Protein AF-A0AAN7S4P3-F1 (afdb_monomer)

Organism: Mycteria americana (NCBI:txid33587)

Secondary structure (DSSP, 8-state):
-------------PPPPPPPPPPPPPPP---------HHHHHHHHHHHHHTTGGGGGGGSPP--GGG-TTT-HHHHHTS----PPP-----------------PPPEEEEETTEEEEES-BS---EEE-S--TT-EEEEES-BS-EEEEEEEESEEEEES-EEEEEEEEEESS-EEEES-EEEEEEE----------------PPP-

Radius of gyration: 37.2 Å; Cα contacts (8 Å, |Δi|>4): 252; chains: 1; bounding box: 83×96×87 Å

Nearest PDB structures (foldseek):
  6fm2-assembly1_B-2  TM=9.922E-01  e=1.551E-09  Mus musculus
  1k8f-assembly2_D  TM=1.001E+00  e=9.051E-09  Homo sapiens
  1k4z-assembly1_A  TM=9.662E-01  e=1.211E-04  Saccharomyces cerevisiae
  1kq5-assembly1_A  TM=9.635E-01  e=8.874E-04  Saccharomyces cerevisiae
  2b0r-assembly1_A  TM=9.310E-01  e=1.968E-03  Cryptosporidium parvum

Solvent-accessible surface area (backbone atoms only — not comparable to full-atom values): 13394 Å² total; per-residue (Å²): 136,88,83,89,88,81,90,85,89,82,91,82,84,82,83,82,82,80,81,79,80,78,79,83,76,83,80,85,84,77,83,84,76,86,71,83,63,65,65,60,54,52,52,51,50,52,53,57,54,67,69,46,60,81,62,49,63,75,80,51,81,83,79,53,57,80,74,34,63,89,71,20,69,69,67,50,65,77,43,86,80,77,80,80,78,77,92,77,91,78,89,81,85,84,72,86,78,79,70,86,68,85,82,56,77,64,42,77,48,70,60,91,53,36,36,40,39,29,42,40,64,72,40,68,84,43,68,44,71,92,53,46,57,86,22,34,40,42,35,35,49,28,31,54,22,27,40,36,42,40,50,36,29,26,34,38,38,39,33,51,27,34,48,27,37,40,36,36,45,43,67,74,64,52,79,46,81,38,83,55,43,65,72,46,80,45,76,49,80,79,80,75,83,76,71,88,75,75,80,74,78,81,76,78,82,85,130

InterPro domains:
  IPR001837 Adenylate cyclase-associated CAP [PTHR10652] (14-188)
  IPR006599 CARP motif [SM00673] (142-179)
  IPR013912 Adenylate cyclase-associated CAP, C-terminal [PF08603] (105-189)
  IPR016098 Cyclase-associated protein CAP/septum formation inhibitor MinC, C-terminal [G3DSA:2.160.20.70] (99-193)
  IPR017901 C-CAP/cofactor C-like domain [PS51329] (100-207)
  IPR036223 Adenylate cyclase-associated CAP, C-terminal superfamily [SSF69340] (106-192)

Mean predicted aligned error: 21.9 Å

Sequence (207 aa):
MSMRSVLTSGSCLSPPPPPPPPPPGPPPIFDTETTKDEGTASRSALFAQLNQGEAITKGLRHVSDDQKTHKNPSLRAQCPSVRSPTKSHTPSPTSPKNSPQQSHAPVLELEGKKWRVEYQEDKNDLVINNTELKQVAYIFKCNKSTLQIKGKVNSITIDNCKKFGLVFDNVVGIVEVINSRDIQIQVNIYLKNKDRQRTSRGKKPNM

pLDDT: mean 73.45, std 19.92, range [33.38, 97.56]

Foldseek 3Di:
DDDDDDDDDDDDDDDDDDDDDDDDDDDDDDDDDDDPDPPVVVVVVVVVLVPPPPCVVVPDPDDDLCNVCVSNVVVVVVPPDPDDDDDDDDDDDDDPDDDPDDDDDADADCPPQETEGERAELAAPAEDADHDQDHEYEHYAHECYEYEYEDEYAEYEHECYELYEYEYAYYNHYYYYYNYYNYHYHYDHDPPPDDPPPPPPDDDDDD

Structure (mmCIF, N/CA/C/O backbone):
data_AF-A0AAN7S4P3-F1
#
_entry.id   AF-A0AAN7S4P3-F1
#
loop_
_atom_site.group_PDB
_atom_site.id
_atom_site.type_symbol
_atom_site.label_atom_id
_atom_site.label_alt_id
_atom_site.label_comp_id
_atom_site.label_asym_id
_atom_site.label_entity_id
_atom_site.label_seq_id
_atom_site.pdbx_PDB_ins_code
_atom_site.Cartn_x
_atom_site.Cartn_y
_atom_site.Cartn_z
_atom_site.occupancy
_atom_site.B_iso_or_equiv
_atom_site.auth_seq_id
_atom_site.auth_comp_id
_atom_site.auth_asym_id
_atom_site.auth_atom_id
_atom_site.pdbx_PDB_model_num
ATOM 1 N N . MET A 1 1 ? 56.471 -56.840 -44.032 1.00 44.78 1 MET A N 1
ATOM 2 C CA . MET A 1 1 ? 56.319 -55.766 -45.041 1.00 44.78 1 MET A CA 1
ATOM 3 C C . MET A 1 1 ? 55.496 -54.655 -44.370 1.00 4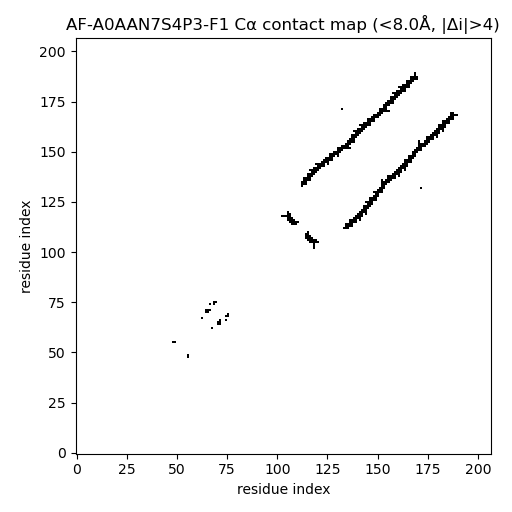4.78 1 MET A C 1
ATOM 5 O O . MET A 1 1 ? 54.287 -54.753 -44.379 1.00 44.78 1 MET A O 1
ATOM 9 N N . SER A 1 2 ? 55.983 -53.788 -43.474 1.00 42.66 2 SER A N 1
ATOM 10 C CA . SER A 1 2 ? 57.013 -52.732 -43.542 1.00 42.66 2 SER A CA 1
ATOM 11 C C . SER A 1 2 ? 56.938 -51.863 -44.795 1.00 42.66 2 SER A C 1
ATOM 13 O O . SER A 1 2 ? 57.448 -52.352 -45.794 1.00 42.66 2 SER A O 1
ATOM 15 N N . MET A 1 3 ? 56.318 -50.663 -44.690 1.00 43.47 3 MET A N 1
ATOM 16 C CA . MET A 1 3 ? 56.649 -49.304 -45.233 1.00 43.47 3 MET A CA 1
ATOM 17 C C . MET A 1 3 ? 55.661 -48.313 -44.543 1.00 43.47 3 MET A C 1
ATOM 19 O O . MET A 1 3 ? 54.464 -48.454 -44.746 1.00 43.47 3 MET A O 1
ATOM 23 N N . ARG A 1 4 ? 55.960 -47.564 -43.467 1.00 40.31 4 ARG A N 1
ATOM 24 C CA . ARG A 1 4 ? 56.718 -46.297 -43.282 1.00 40.31 4 ARG A CA 1
ATOM 25 C C . ARG A 1 4 ? 56.298 -45.090 -44.150 1.00 40.31 4 ARG A C 1
ATOM 27 O O . ARG A 1 4 ? 56.223 -45.221 -45.363 1.00 40.31 4 ARG A O 1
ATOM 34 N N . SER A 1 5 ? 56.224 -43.934 -43.460 1.00 38.47 5 SER A N 1
ATOM 35 C CA . SER A 1 5 ? 56.383 -42.518 -43.888 1.00 38.47 5 SER A CA 1
ATOM 36 C C . SER A 1 5 ? 55.110 -41.655 -43.949 1.00 38.47 5 SER A C 1
ATOM 38 O O . SER A 1 5 ? 54.106 -42.120 -44.460 1.00 38.47 5 SER A O 1
ATOM 40 N N . VAL A 1 6 ? 55.054 -40.389 -43.494 1.00 38.94 6 VAL A N 1
ATOM 41 C CA . VAL A 1 6 ? 56.026 -39.431 -42.904 1.00 38.94 6 VAL A CA 1
ATOM 42 C C . VAL A 1 6 ? 55.236 -38.296 -42.199 1.00 38.94 6 VAL A C 1
ATOM 44 O O . VAL A 1 6 ? 54.118 -37.978 -42.593 1.00 38.94 6 VAL A O 1
ATOM 47 N N . LEU A 1 7 ? 55.841 -37.705 -41.160 1.00 47.34 7 LEU A N 1
ATOM 48 C CA . LEU A 1 7 ? 55.443 -36.483 -40.440 1.00 47.34 7 LEU A CA 1
ATOM 49 C C . LEU A 1 7 ? 55.375 -35.233 -41.340 1.00 47.34 7 LEU A C 1
ATOM 51 O O . LEU A 1 7 ? 56.220 -35.065 -42.212 1.00 47.34 7 LEU A O 1
ATOM 55 N N . THR A 1 8 ? 54.509 -34.269 -41.013 1.00 38.72 8 THR A N 1
ATOM 56 C CA . THR A 1 8 ? 54.807 -32.854 -41.286 1.00 38.72 8 THR A CA 1
ATOM 57 C C . THR A 1 8 ? 54.216 -31.946 -40.206 1.00 38.72 8 THR A C 1
ATOM 59 O O . THR A 1 8 ? 53.027 -32.002 -39.895 1.00 38.72 8 THR A O 1
ATOM 62 N N . SER A 1 9 ? 55.096 -31.154 -39.597 1.00 44.84 9 SER A N 1
ATOM 63 C CA . SER A 1 9 ? 54.802 -30.096 -38.635 1.00 44.84 9 SER A CA 1
ATOM 64 C C . SER A 1 9 ? 54.428 -28.817 -39.387 1.00 44.84 9 SER A C 1
ATOM 66 O O . SER A 1 9 ? 55.131 -28.434 -40.319 1.00 44.84 9 SER A O 1
ATOM 68 N N . GLY A 1 10 ? 53.375 -28.120 -38.956 1.00 38.88 10 GLY A N 1
ATOM 69 C CA . GLY A 1 10 ? 52.993 -26.814 -39.497 1.00 38.88 10 GLY A CA 1
ATOM 70 C C . GLY A 1 10 ? 52.444 -25.898 -38.406 1.00 38.88 10 GLY A C 1
ATOM 71 O O . GLY A 1 10 ? 51.304 -26.048 -37.981 1.00 38.88 10 GLY A O 1
ATOM 72 N N . SER A 1 11 ? 53.274 -24.964 -37.947 1.00 45.16 11 SER A N 1
ATOM 73 C CA . SER A 1 11 ? 52.931 -23.891 -37.010 1.00 45.16 11 SER A CA 1
ATOM 74 C C . SER A 1 11 ? 52.426 -22.667 -37.778 1.00 45.16 11 SER A C 1
ATOM 76 O O . SER A 1 11 ? 53.228 -22.089 -38.503 1.00 45.16 11 SER A O 1
ATOM 78 N N . CYS A 1 12 ? 51.176 -22.209 -37.591 1.00 33.38 12 CYS A N 1
ATOM 79 C CA . CYS A 1 12 ? 50.729 -20.903 -38.114 1.00 33.38 12 CYS A CA 1
ATOM 80 C C . CYS A 1 12 ? 49.636 -20.229 -37.241 1.00 33.38 12 CYS A C 1
ATOM 82 O O . CYS A 1 12 ? 48.462 -20.557 -37.346 1.00 33.38 12 CYS A O 1
ATOM 84 N N . LEU A 1 13 ? 50.063 -19.263 -36.417 1.00 39.31 13 LEU A N 1
ATOM 85 C CA . LEU A 1 13 ? 49.478 -17.927 -36.166 1.00 39.31 13 LEU A CA 1
ATOM 86 C C . LEU A 1 13 ? 47.990 -17.781 -35.747 1.00 39.31 13 LEU A C 1
ATOM 88 O O . LEU A 1 13 ? 47.066 -17.871 -36.549 1.00 39.31 13 LEU A O 1
ATOM 92 N N . SER A 1 14 ? 47.788 -17.395 -34.482 1.00 50.78 14 SER A N 1
ATOM 93 C CA . SER A 1 14 ? 46.551 -16.834 -33.912 1.00 50.78 14 SER A CA 1
ATOM 94 C C . SER A 1 14 ? 46.212 -15.437 -34.479 1.00 50.78 14 SER A C 1
ATOM 96 O O . SER A 1 14 ? 47.137 -14.654 -34.707 1.00 50.78 14 SER A O 1
ATOM 98 N N . PRO A 1 15 ? 44.923 -15.074 -34.658 1.00 58.91 15 PRO A N 1
ATOM 99 C CA . PRO A 1 15 ? 44.526 -13.757 -35.166 1.00 58.91 15 PRO A CA 1
ATOM 100 C C . PRO A 1 15 ? 44.816 -12.628 -34.152 1.00 58.91 15 PRO A C 1
ATOM 102 O O . PRO A 1 15 ? 44.729 -12.863 -32.943 1.00 58.91 15 PRO A O 1
ATOM 105 N N . PRO A 1 16 ? 45.153 -11.406 -34.613 1.00 65.50 16 PRO A N 1
ATOM 106 C CA . PRO A 1 16 ? 45.435 -10.277 -33.729 1.00 65.50 16 PRO A CA 1
ATOM 107 C C . PRO A 1 16 ? 44.166 -9.781 -33.009 1.00 65.50 16 PRO A C 1
ATOM 109 O O . PRO A 1 16 ? 43.068 -9.863 -33.569 1.00 65.50 16 PRO A O 1
ATOM 112 N N . PRO A 1 17 ? 44.294 -9.249 -31.778 1.00 68.38 17 PRO A N 1
ATOM 113 C CA . PRO A 1 17 ? 43.170 -8.682 -31.041 1.00 68.38 17 PRO A CA 1
ATOM 114 C C . PRO A 1 17 ? 42.633 -7.409 -31.725 1.00 68.38 17 PRO A C 1
ATOM 116 O O . PRO A 1 17 ? 43.411 -6.656 -32.318 1.00 68.38 17 PRO A O 1
ATOM 119 N N . PRO A 1 18 ? 41.314 -7.145 -31.643 1.00 70.06 18 PRO A N 1
ATOM 120 C CA . PRO A 1 18 ? 40.716 -5.935 -32.196 1.00 70.06 18 PRO A CA 1
ATOM 121 C C . PRO A 1 18 ? 41.234 -4.677 -31.473 1.00 70.06 18 PRO A C 1
ATOM 123 O O . PRO A 1 18 ? 41.524 -4.735 -30.273 1.00 70.06 18 PRO A O 1
ATOM 126 N N . PRO A 1 19 ? 41.343 -3.535 -32.176 1.00 74.25 19 PRO A N 1
ATOM 127 C CA . PRO A 1 19 ? 41.780 -2.284 -31.571 1.00 74.25 19 PRO A CA 1
ATOM 128 C C . PRO A 1 19 ? 40.778 -1.803 -30.504 1.00 74.25 19 PRO A C 1
ATOM 130 O O . PRO A 1 19 ? 39.571 -2.022 -30.650 1.00 74.25 19 PRO A O 1
ATOM 133 N N . PRO A 1 20 ? 41.255 -1.141 -29.435 1.00 75.12 20 PRO A N 1
ATOM 134 C CA . PRO A 1 20 ? 40.385 -0.580 -28.410 1.00 75.12 20 PRO A CA 1
ATOM 135 C C . PRO A 1 20 ? 39.485 0.523 -28.995 1.00 75.12 20 PRO A C 1
ATOM 137 O O . PRO A 1 20 ? 39.915 1.254 -29.894 1.00 75.12 20 PRO A O 1
ATOM 140 N N . PRO A 1 21 ? 38.242 0.665 -28.499 1.00 72.56 21 PRO A N 1
ATOM 141 C CA . PRO A 1 21 ? 37.347 1.727 -28.936 1.00 72.56 21 PRO A CA 1
ATOM 142 C C . PRO A 1 21 ? 37.929 3.107 -28.584 1.00 72.56 21 PRO A C 1
ATOM 144 O O . PRO A 1 21 ? 38.560 3.256 -27.532 1.00 72.56 21 PRO A O 1
ATOM 147 N N . PRO A 1 22 ? 37.726 4.123 -29.443 1.00 74.75 22 PRO A N 1
ATOM 148 C CA . PRO A 1 22 ? 38.191 5.477 -29.178 1.00 74.75 22 PRO A CA 1
ATOM 149 C C . PRO A 1 22 ? 37.521 6.054 -27.917 1.00 74.75 22 PRO A C 1
ATOM 151 O O . PRO A 1 22 ? 36.366 5.724 -27.628 1.00 74.75 22 PRO A O 1
ATOM 154 N N . PRO A 1 23 ? 38.225 6.913 -27.156 1.00 71.44 23 PRO A N 1
ATOM 155 C CA . PRO A 1 23 ? 37.677 7.518 -25.950 1.00 71.44 23 PRO A CA 1
ATOM 156 C C . PRO A 1 23 ? 36.463 8.409 -26.272 1.00 71.44 23 PRO A C 1
ATOM 158 O O . PRO A 1 23 ? 36.444 9.061 -27.321 1.00 71.44 23 PRO A O 1
ATOM 161 N N . PRO A 1 24 ? 35.457 8.471 -25.378 1.00 70.94 24 PRO A N 1
ATOM 162 C CA . PRO A 1 24 ? 34.328 9.384 -25.518 1.00 70.94 24 PRO A CA 1
ATOM 163 C C . PRO A 1 24 ? 34.816 10.834 -25.604 1.00 70.94 24 PRO A C 1
ATOM 165 O O . PRO A 1 24 ? 35.639 11.264 -24.795 1.00 70.94 24 PRO A O 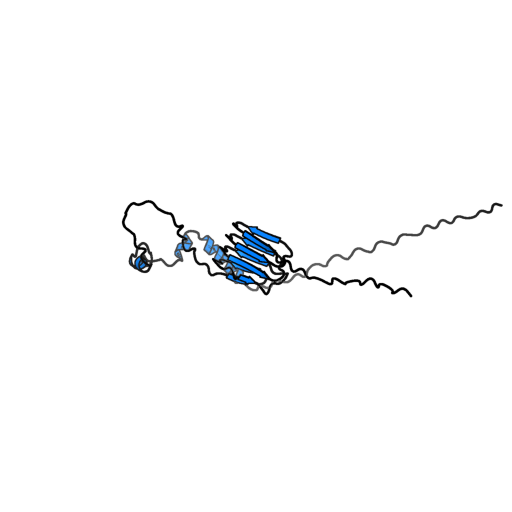1
ATOM 168 N N . GLY A 1 25 ? 34.311 11.577 -26.591 1.00 66.75 25 GLY A N 1
ATOM 169 C CA . GLY A 1 25 ? 34.617 12.996 -26.753 1.00 66.75 25 GLY A CA 1
ATOM 170 C C . GLY A 1 25 ? 34.142 13.838 -25.558 1.00 66.75 25 GLY A C 1
ATOM 171 O O . GLY A 1 25 ? 33.226 13.425 -24.839 1.00 66.75 25 GLY A O 1
ATOM 172 N N . PRO A 1 26 ? 34.754 15.012 -25.327 1.00 69.81 26 PRO A N 1
ATOM 173 C CA . PRO A 1 26 ? 34.361 15.902 -24.242 1.00 69.81 26 PRO A CA 1
ATOM 174 C C . PRO A 1 26 ? 32.909 16.390 -24.419 1.00 69.81 26 PRO A C 1
ATOM 176 O O . PRO A 1 26 ? 32.471 16.615 -25.552 1.00 69.81 26 PRO A O 1
ATOM 179 N N . PRO A 1 27 ? 32.150 16.549 -23.319 1.00 63.78 27 PRO A N 1
ATOM 180 C CA . PRO A 1 27 ? 30.774 17.025 -23.375 1.00 63.78 27 PRO A CA 1
ATOM 181 C C . PRO A 1 27 ? 30.709 18.486 -23.857 1.00 63.78 27 PRO A C 1
ATOM 183 O O . PRO A 1 27 ? 31.605 19.273 -23.543 1.00 63.78 27 PRO A O 1
ATOM 186 N N . PRO A 1 28 ? 29.650 18.874 -24.592 1.00 62.72 28 PRO A N 1
ATOM 187 C CA . PRO A 1 28 ? 29.447 20.256 -25.006 1.00 62.72 28 PRO A CA 1
ATOM 188 C C . PRO A 1 28 ? 29.206 21.151 -23.784 1.00 62.72 28 PRO A C 1
ATOM 190 O O . PRO A 1 28 ? 28.364 20.857 -22.934 1.00 62.72 28 PRO A O 1
ATOM 193 N N . ILE A 1 29 ? 29.957 22.249 -23.715 1.00 56.28 29 ILE A N 1
ATOM 194 C CA . ILE A 1 29 ? 29.771 23.318 -22.736 1.00 56.28 29 ILE A CA 1
ATOM 195 C C . ILE A 1 29 ? 28.580 24.144 -23.228 1.00 56.28 29 ILE A C 1
ATOM 197 O O . ILE A 1 29 ? 28.650 24.755 -24.290 1.00 56.28 29 ILE A O 1
ATOM 201 N N . PHE A 1 30 ? 27.472 24.110 -22.491 1.00 49.44 30 PHE A N 1
ATOM 202 C CA . PHE A 1 30 ? 26.366 25.038 -22.700 1.00 49.44 30 PHE A CA 1
ATOM 203 C C . PHE A 1 30 ? 26.655 26.317 -21.916 1.00 49.44 30 PHE A C 1
ATOM 205 O O . PHE A 1 30 ? 26.767 26.281 -20.690 1.00 49.44 30 PHE A O 1
ATOM 212 N N . ASP A 1 31 ? 26.773 27.428 -22.637 1.00 47.47 31 ASP A N 1
ATOM 213 C CA . ASP A 1 31 ? 26.853 28.770 -22.075 1.00 47.47 31 ASP A CA 1
ATOM 214 C C . ASP A 1 31 ? 25.568 29.090 -21.296 1.00 47.47 31 ASP A C 1
ATOM 216 O O . ASP A 1 31 ? 24.461 29.117 -21.837 1.00 47.47 31 ASP A O 1
ATOM 220 N N . THR A 1 32 ? 25.711 29.313 -19.991 1.00 44.78 32 THR A N 1
ATOM 221 C CA . THR A 1 32 ? 24.655 29.844 -19.128 1.00 44.78 32 THR A CA 1
ATOM 222 C C . THR A 1 32 ? 24.480 31.336 -19.383 1.00 44.78 32 THR A C 1
ATOM 224 O O . THR A 1 32 ? 25.153 32.154 -18.755 1.00 44.78 32 THR A O 1
ATOM 227 N N . GLU A 1 33 ? 23.538 31.698 -20.254 1.00 43.25 33 GLU A N 1
ATOM 228 C CA . GLU A 1 33 ? 22.918 33.019 -20.203 1.00 43.25 33 GLU A CA 1
ATOM 229 C C . GLU A 1 33 ? 21.786 33.039 -19.168 1.00 43.25 33 GLU A C 1
ATOM 231 O O . GLU A 1 33 ? 20.863 32.225 -19.141 1.00 43.25 33 GLU A O 1
ATOM 236 N N . THR A 1 34 ? 21.919 34.005 -18.271 1.00 50.62 34 THR A N 1
ATOM 237 C CA . THR A 1 34 ? 21.056 34.383 -17.157 1.00 50.62 34 THR A CA 1
ATOM 238 C C . THR A 1 34 ? 19.588 34.601 -17.540 1.00 50.62 34 THR A C 1
ATOM 240 O O . THR A 1 34 ? 19.180 35.712 -17.874 1.00 50.62 34 THR A O 1
ATOM 243 N N . THR A 1 35 ? 18.745 33.593 -17.323 1.00 42.72 35 THR A N 1
ATOM 244 C CA . THR A 1 35 ? 17.351 33.820 -16.910 1.00 42.72 35 THR A CA 1
ATOM 245 C C . THR A 1 35 ? 17.294 33.884 -15.390 1.00 42.72 35 THR A C 1
ATOM 247 O O . THR A 1 35 ? 17.567 32.900 -14.706 1.00 42.72 35 THR A O 1
ATOM 250 N N . LYS A 1 36 ? 16.968 35.073 -14.866 1.00 48.97 36 LYS A N 1
ATOM 251 C CA . LYS A 1 36 ? 16.683 35.332 -13.450 1.00 48.97 36 LYS A CA 1
ATOM 252 C C . LYS A 1 36 ? 15.726 34.276 -12.899 1.00 48.97 36 LYS A C 1
ATOM 254 O O . LYS A 1 36 ? 14.551 34.228 -13.248 1.00 48.97 36 LYS A O 1
ATOM 259 N N . ASP A 1 37 ? 16.276 33.465 -12.017 1.00 52.25 37 ASP A N 1
ATOM 260 C CA . ASP A 1 37 ? 15.606 32.442 -11.238 1.00 52.25 37 ASP A CA 1
ATOM 261 C C . ASP A 1 37 ? 14.814 33.099 -10.094 1.00 52.25 37 ASP A C 1
ATOM 263 O O . ASP A 1 37 ? 15.288 33.259 -8.971 1.00 52.25 37 ASP A O 1
ATOM 267 N N . GLU A 1 38 ? 13.599 33.556 -10.399 1.00 56.09 38 GLU A N 1
ATOM 268 C CA . GLU A 1 38 ? 12.648 34.061 -9.395 1.00 56.09 38 GLU A CA 1
ATOM 269 C C . GLU A 1 38 ? 12.122 32.925 -8.488 1.00 56.09 38 GLU A C 1
ATOM 271 O O . GLU A 1 38 ? 11.711 33.153 -7.350 1.00 56.09 38 GLU A O 1
ATOM 276 N N . GLY A 1 39 ? 12.191 31.674 -8.954 1.00 58.91 39 GLY A N 1
ATOM 277 C CA . GLY A 1 39 ? 11.676 30.509 -8.236 1.00 58.91 39 GLY A CA 1
ATOM 278 C C . GLY A 1 39 ? 12.552 30.079 -7.060 1.00 58.91 39 GLY A C 1
ATOM 279 O O . GLY A 1 39 ? 12.038 29.722 -5.994 1.00 58.91 39 GLY A O 1
ATOM 280 N N . THR A 1 40 ? 13.875 30.129 -7.206 1.00 60.34 40 THR A N 1
ATOM 281 C CA . THR A 1 40 ? 14.792 29.675 -6.150 1.00 60.34 40 THR A CA 1
ATOM 282 C C . THR A 1 40 ? 15.057 30.749 -5.087 1.00 60.34 40 THR A C 1
ATOM 284 O O . THR A 1 40 ? 15.178 30.418 -3.900 1.00 60.34 40 THR A O 1
ATOM 287 N N . ALA A 1 41 ? 15.001 32.033 -5.464 1.00 63.34 41 ALA A N 1
ATOM 288 C CA . ALA A 1 41 ? 14.984 33.159 -4.529 1.00 63.34 41 ALA A CA 1
ATOM 289 C C . ALA A 1 41 ? 13.703 33.158 -3.675 1.00 63.34 41 ALA A C 1
ATOM 291 O O . ALA A 1 41 ? 13.785 33.264 -2.450 1.00 63.34 41 ALA A O 1
ATOM 292 N N . SER A 1 42 ? 12.538 32.920 -4.291 1.00 70.69 42 SER A N 1
ATOM 293 C CA . SER A 1 42 ? 11.262 32.769 -3.580 1.00 70.69 42 SER A CA 1
ATOM 294 C C . SER A 1 42 ? 11.273 31.573 -2.624 1.00 70.69 42 SER A C 1
ATOM 296 O O . SER A 1 42 ? 10.848 31.688 -1.475 1.00 70.69 42 SER A O 1
ATOM 298 N N . ARG A 1 43 ? 11.836 30.428 -3.035 1.00 74.69 43 ARG A N 1
ATOM 299 C CA . ARG A 1 43 ? 11.942 29.244 -2.166 1.00 74.69 43 ARG A CA 1
ATOM 300 C C . ARG A 1 43 ? 12.895 29.470 -0.987 1.00 74.69 43 ARG A C 1
ATOM 302 O O . ARG A 1 43 ? 12.582 29.071 0.132 1.00 74.69 43 ARG A O 1
ATOM 309 N N . SER A 1 44 ? 14.023 30.139 -1.216 1.00 77.50 44 SER A N 1
ATOM 310 C CA . SER A 1 44 ? 14.997 30.467 -0.163 1.00 77.50 44 SER A CA 1
ATOM 311 C C . SER A 1 44 ? 14.455 31.507 0.822 1.00 77.50 44 SER A C 1
ATOM 313 O O . SER A 1 44 ? 14.666 31.376 2.028 1.00 77.50 44 SER A O 1
ATOM 315 N N . ALA A 1 45 ? 13.683 32.485 0.339 1.00 80.69 45 ALA A N 1
ATOM 316 C CA . ALA A 1 45 ? 12.987 33.457 1.180 1.00 80.69 45 ALA A CA 1
ATOM 317 C C . ALA A 1 45 ? 11.954 32.789 2.103 1.00 80.69 45 ALA A C 1
ATOM 319 O O . ALA A 1 45 ? 11.877 33.125 3.284 1.00 80.69 45 ALA A O 1
ATOM 320 N N . LEU A 1 46 ? 11.223 31.784 1.608 1.00 79.62 46 LEU A N 1
ATOM 321 C CA . LEU A 1 46 ? 10.280 31.011 2.424 1.00 79.62 46 LEU A CA 1
ATOM 322 C C . LEU A 1 46 ? 10.981 30.251 3.558 1.00 79.62 46 LEU A C 1
ATOM 324 O O . LEU A 1 46 ? 10.520 30.290 4.698 1.00 79.62 46 LEU A O 1
ATOM 328 N N . PHE A 1 47 ? 12.117 29.600 3.286 1.00 78.25 47 PHE A N 1
ATOM 329 C CA . PHE A 1 47 ? 12.887 28.917 4.335 1.00 78.25 47 PHE A CA 1
ATOM 330 C C . PHE A 1 47 ? 13.500 29.897 5.341 1.00 78.25 47 PHE A C 1
ATOM 332 O O . PHE A 1 47 ? 13.475 29.634 6.544 1.00 78.25 47 PHE A O 1
ATOM 339 N N . ALA A 1 48 ? 13.985 31.052 4.880 1.00 79.62 48 ALA A N 1
ATOM 340 C CA . ALA A 1 48 ? 14.456 32.114 5.764 1.00 79.62 48 ALA A CA 1
ATOM 341 C C . ALA A 1 48 ? 13.329 32.648 6.666 1.00 79.62 48 ALA A C 1
ATOM 343 O O . ALA A 1 48 ? 13.571 32.945 7.833 1.00 79.62 48 ALA A O 1
ATOM 344 N N . GLN A 1 49 ? 12.095 32.715 6.155 1.00 75.25 49 GLN A N 1
ATOM 345 C CA . GLN A 1 49 ? 10.924 33.152 6.913 1.00 75.25 49 GLN A CA 1
ATOM 346 C C . GLN A 1 49 ? 10.443 32.119 7.938 1.00 75.25 49 GLN A C 1
ATOM 348 O O . GLN A 1 49 ? 10.017 32.491 9.031 1.00 75.25 49 GLN A O 1
ATOM 353 N N . LEU A 1 50 ? 10.583 30.828 7.636 1.00 74.38 50 LEU A N 1
ATOM 354 C CA . LEU A 1 50 ? 10.315 29.747 8.588 1.00 74.38 50 LEU A CA 1
ATOM 355 C C . LEU A 1 50 ? 11.350 29.689 9.723 1.00 74.38 50 LEU A C 1
ATOM 357 O O . LEU A 1 50 ? 10.997 29.377 10.858 1.00 74.38 50 LEU A O 1
ATOM 361 N N . ASN A 1 51 ? 12.606 30.056 9.455 1.00 77.69 51 ASN A N 1
ATOM 362 C CA . ASN A 1 51 ? 13.689 30.037 10.445 1.00 77.69 51 ASN A CA 1
ATOM 363 C C . ASN A 1 51 ? 13.684 31.238 11.417 1.00 77.69 51 ASN A C 1
ATOM 365 O O . ASN A 1 51 ? 14.594 31.369 12.232 1.00 77.69 51 ASN A O 1
ATOM 369 N N . GLN A 1 52 ? 12.663 32.103 11.377 1.00 76.75 52 GLN A N 1
ATOM 370 C CA . GLN A 1 52 ? 12.548 33.289 12.244 1.00 76.75 52 GLN A CA 1
ATOM 371 C C . GLN A 1 52 ? 12.157 32.973 13.703 1.00 76.75 52 GLN A C 1
ATOM 373 O O . GLN A 1 52 ? 12.053 33.885 14.526 1.00 76.75 52 GLN A O 1
ATOM 378 N N . GLY A 1 53 ? 11.938 31.699 14.047 1.00 77.38 53 GLY A N 1
ATOM 379 C CA . GLY A 1 53 ? 11.654 31.268 15.419 1.00 77.38 53 GLY A CA 1
ATOM 380 C C . GLY A 1 53 ? 10.408 31.944 16.004 1.00 77.38 53 GLY A C 1
ATOM 381 O O . GLY A 1 53 ? 9.374 32.022 15.350 1.00 77.38 53 GLY A O 1
ATOM 382 N N . GLU A 1 54 ? 10.500 32.467 17.230 1.00 74.88 54 GLU A N 1
ATOM 383 C CA . GLU A 1 54 ? 9.384 33.118 17.945 1.00 74.88 54 GLU A CA 1
ATOM 384 C C . GLU A 1 54 ? 8.834 34.365 17.219 1.00 74.88 54 GLU A C 1
ATOM 386 O O . GLU A 1 54 ? 7.652 34.698 17.351 1.00 74.88 54 GLU A O 1
ATOM 391 N N . ALA A 1 55 ? 9.647 35.020 16.380 1.00 75.12 55 ALA A N 1
ATOM 392 C CA . ALA A 1 55 ? 9.239 36.209 15.634 1.00 75.12 55 ALA A CA 1
ATOM 393 C C . ALA A 1 55 ? 8.194 35.920 14.539 1.00 75.12 55 ALA A C 1
ATOM 395 O O . ALA A 1 55 ? 7.467 36.840 14.156 1.00 75.12 55 ALA A O 1
ATOM 396 N N . ILE A 1 56 ? 8.042 34.662 14.095 1.00 75.88 56 ILE A N 1
ATOM 397 C CA . ILE A 1 56 ? 7.036 34.269 13.090 1.00 75.88 56 ILE A CA 1
ATOM 398 C C . ILE A 1 56 ? 5.596 34.518 13.570 1.00 75.88 56 ILE A C 1
ATOM 400 O O . ILE A 1 56 ? 4.690 34.757 12.770 1.00 75.88 56 ILE A O 1
ATOM 404 N N . THR A 1 57 ? 5.381 34.532 14.889 1.00 70.06 57 THR A N 1
ATOM 405 C CA . THR A 1 57 ? 4.064 34.762 15.502 1.00 70.06 57 THR A CA 1
ATOM 406 C C . THR A 1 57 ? 3.540 36.185 15.286 1.00 70.06 57 THR A C 1
ATOM 408 O O . THR A 1 57 ? 2.332 36.402 15.355 1.00 70.06 57 THR A O 1
ATOM 411 N N . LYS A 1 58 ? 4.415 37.147 14.948 1.00 75.56 58 LYS A N 1
ATOM 412 C CA . LYS A 1 58 ? 4.049 38.552 14.691 1.00 75.56 58 LYS A CA 1
ATOM 413 C C . LYS A 1 58 ? 3.288 38.754 13.376 1.00 75.56 58 LYS A C 1
ATOM 415 O O . LYS A 1 58 ? 2.591 39.753 13.237 1.00 75.56 58 LYS A O 1
ATOM 420 N N . GLY A 1 59 ? 3.418 37.826 12.422 1.00 74.75 59 GLY A N 1
ATOM 421 C CA . GLY A 1 59 ? 2.728 37.881 11.126 1.00 74.75 59 GLY A CA 1
ATOM 422 C C . GLY A 1 59 ? 1.321 37.274 11.134 1.00 74.75 59 GLY A C 1
ATOM 423 O O . GLY A 1 59 ? 0.599 37.383 10.145 1.00 74.75 59 GLY A O 1
ATOM 424 N N . LEU A 1 60 ? 0.920 36.624 12.229 1.00 76.75 60 LEU A N 1
ATOM 425 C CA . LEU A 1 60 ? -0.393 36.000 12.356 1.00 76.75 60 LEU A CA 1
ATOM 426 C C . LEU A 1 60 ? -1.411 37.009 12.894 1.00 76.75 60 LEU A C 1
ATOM 428 O O . LEU A 1 60 ? -1.135 37.762 13.828 1.00 76.75 60 LEU A O 1
ATOM 432 N N . ARG A 1 61 ? -2.622 37.003 12.325 1.00 81.12 61 ARG A N 1
ATOM 433 C CA . ARG A 1 61 ? -3.731 37.826 12.822 1.00 81.12 61 ARG A CA 1
ATOM 434 C C . ARG A 1 61 ? -3.970 37.514 14.298 1.00 81.12 61 ARG A C 1
ATOM 436 O O . ARG A 1 61 ? -4.204 36.361 14.659 1.00 81.12 61 ARG A O 1
ATOM 443 N N . HIS A 1 62 ? -3.978 38.551 15.134 1.00 81.62 62 HIS A N 1
ATOM 444 C CA . HIS A 1 62 ? -4.319 38.390 16.539 1.00 81.62 62 HIS A CA 1
ATOM 445 C C . HIS A 1 62 ? -5.773 37.922 16.667 1.00 81.62 62 HIS A C 1
ATOM 447 O O . HIS A 1 62 ? -6.701 38.584 16.199 1.00 81.62 62 HIS A O 1
ATOM 453 N N . VAL A 1 63 ? -5.964 36.761 17.287 1.00 79.12 63 VAL A N 1
ATOM 454 C CA . VAL A 1 63 ? -7.290 36.214 17.575 1.00 79.12 63 VAL A CA 1
ATOM 455 C C . VAL A 1 63 ? -7.817 36.927 18.818 1.00 79.12 63 VAL A C 1
ATOM 457 O O . VAL A 1 63 ? -7.243 36.781 19.900 1.00 79.12 63 VAL A O 1
ATOM 460 N N . SER A 1 64 ? -8.880 37.722 18.666 1.00 80.62 64 SER A N 1
ATOM 461 C CA . SER A 1 64 ? -9.535 38.400 19.790 1.00 80.62 64 SER A CA 1
ATOM 462 C C . SER A 1 64 ? -10.198 37.389 20.727 1.00 80.62 64 SER A C 1
ATOM 464 O O . SER A 1 64 ? -10.513 36.262 20.336 1.00 80.62 64 SER A O 1
ATOM 466 N N . ASP A 1 65 ? -10.407 37.778 21.982 1.00 77.81 65 ASP A N 1
ATOM 467 C CA . ASP A 1 65 ? -10.963 36.884 23.002 1.00 77.81 65 ASP A CA 1
ATOM 468 C C . ASP A 1 65 ? -12.364 36.368 22.639 1.00 77.81 65 ASP A C 1
ATOM 470 O O . ASP A 1 65 ? -12.694 35.225 22.954 1.00 77.81 65 ASP A O 1
ATOM 474 N N . ASP A 1 66 ? -13.129 37.127 21.852 1.00 74.75 66 ASP A N 1
ATOM 475 C CA . ASP A 1 66 ? -14.428 36.704 21.319 1.00 74.75 66 ASP A CA 1
ATOM 476 C C . ASP A 1 66 ? -14.345 35.483 20.398 1.00 74.75 66 ASP A C 1
ATOM 478 O O . ASP A 1 66 ? -15.318 34.744 20.285 1.00 74.75 66 ASP A O 1
ATOM 482 N N . GLN A 1 67 ? -13.197 35.252 19.754 1.00 75.38 67 GLN A N 1
ATOM 483 C CA . GLN A 1 67 ? -12.938 34.094 18.890 1.00 75.38 67 GLN A CA 1
ATOM 484 C C . GLN A 1 67 ? -12.275 32.935 19.645 1.00 75.38 67 GLN A C 1
ATOM 486 O O . GLN A 1 67 ? -12.172 31.821 19.125 1.00 75.38 67 GLN A O 1
ATOM 491 N N . LYS A 1 68 ? -11.834 33.163 20.887 1.00 80.50 68 LYS A N 1
ATOM 492 C CA . LYS A 1 68 ? -11.281 32.110 21.737 1.00 80.50 68 LYS A CA 1
ATOM 493 C C . LYS A 1 68 ? -12.437 31.390 22.422 1.00 80.50 68 LYS A C 1
ATOM 495 O O . LYS A 1 68 ? -13.087 31.922 23.318 1.00 80.50 68 LYS A O 1
ATOM 500 N N . THR A 1 69 ? -12.636 30.124 22.072 1.00 75.38 69 THR A N 1
ATOM 501 C CA . THR A 1 69 ? -13.700 29.257 22.620 1.00 75.38 69 THR A CA 1
ATOM 502 C C . THR A 1 69 ? -13.696 29.128 24.151 1.00 75.38 69 THR A C 1
ATOM 504 O O . THR A 1 69 ? -14.713 28.771 24.739 1.00 75.38 69 THR A O 1
ATOM 507 N N . HIS A 1 70 ? -12.576 29.433 24.818 1.00 77.62 70 HIS A N 1
ATOM 508 C CA . HIS A 1 70 ? -12.461 29.421 26.280 1.00 77.62 70 HIS A CA 1
ATOM 509 C C . HIS A 1 70 ? -12.744 30.778 26.953 1.00 77.62 70 HIS A C 1
ATOM 511 O O . HIS A 1 70 ? -12.906 30.815 28.172 1.00 77.62 70 HIS A O 1
ATOM 517 N N . LYS A 1 71 ? -12.766 31.884 26.196 1.00 82.88 71 LYS A N 1
ATOM 518 C CA . LYS A 1 71 ? -13.099 33.231 26.696 1.00 82.88 71 LYS A CA 1
ATOM 519 C C . LYS A 1 71 ? -14.502 33.675 26.302 1.00 82.88 71 LYS A C 1
ATOM 521 O O . LYS A 1 71 ? -15.081 34.483 27.016 1.00 82.88 71 LYS A O 1
ATOM 526 N N . ASN A 1 72 ? -15.064 33.100 25.238 1.00 70.62 72 ASN A N 1
ATOM 527 C CA . ASN A 1 72 ? -16.419 33.385 24.792 1.00 70.62 72 ASN A CA 1
ATOM 528 C C . ASN A 1 72 ? -17.354 32.167 24.974 1.00 70.62 72 ASN A C 1
ATOM 530 O O . ASN A 1 72 ? -17.349 31.250 24.145 1.00 70.62 72 ASN A O 1
ATOM 534 N N . PRO A 1 73 ? -18.200 32.149 26.024 1.00 71.38 73 PRO A N 1
ATOM 535 C CA . PRO A 1 73 ? -19.168 31.079 26.272 1.00 71.38 73 PRO A CA 1
ATOM 536 C C . PRO A 1 73 ? -20.201 30.898 25.151 1.00 71.38 73 PRO A C 1
ATOM 538 O O . PRO A 1 73 ? -20.738 29.801 24.997 1.00 71.38 73 PRO A O 1
ATOM 541 N N . SER A 1 74 ? -20.473 31.932 24.346 1.00 70.88 74 SER A N 1
ATOM 542 C CA . SER A 1 74 ? -21.455 31.849 23.255 1.00 70.88 74 SER A CA 1
ATOM 543 C C . SER A 1 74 ? -20.983 30.954 22.098 1.00 70.88 74 SER A C 1
ATOM 545 O O . SER A 1 74 ? -21.786 30.206 21.544 1.00 70.88 74 SER A O 1
ATOM 547 N N . LEU A 1 75 ? -19.671 30.899 21.820 1.00 62.72 75 LEU A N 1
ATOM 548 C CA . LEU A 1 75 ? -19.086 29.947 20.862 1.00 62.72 75 LEU A CA 1
ATOM 549 C C . LEU A 1 75 ? -19.148 28.496 21.358 1.00 62.72 75 LEU A C 1
ATOM 551 O O . LEU A 1 75 ? -19.159 27.563 20.559 1.00 62.72 75 LEU A O 1
ATOM 555 N N . ARG A 1 76 ? -19.228 28.286 22.678 1.00 60.56 76 ARG A N 1
ATOM 556 C CA . ARG A 1 76 ? -19.421 26.954 23.266 1.00 60.56 76 ARG A CA 1
ATOM 557 C C . ARG A 1 76 ? -20.851 26.442 23.072 1.00 60.56 76 ARG A C 1
ATOM 559 O O . ARG A 1 76 ? -21.040 25.235 22.965 1.00 60.56 76 ARG A O 1
ATOM 566 N N . ALA A 1 77 ? -21.835 27.341 23.006 1.00 59.59 77 ALA A N 1
ATOM 567 C CA . ALA A 1 77 ? -23.251 27.002 22.853 1.00 59.59 77 ALA A CA 1
ATOM 568 C C . ALA A 1 77 ? -23.639 26.575 21.423 1.00 59.59 77 ALA A C 1
ATOM 570 O O . ALA A 1 77 ? -24.661 25.918 21.248 1.00 59.59 77 ALA A O 1
ATOM 571 N N . GLN A 1 78 ? -22.824 26.900 20.410 1.00 56.75 78 GLN A N 1
ATOM 572 C CA . GLN A 1 78 ? -23.024 26.436 19.028 1.00 56.75 78 GLN A CA 1
ATOM 573 C C . GLN A 1 78 ? -22.495 25.010 18.770 1.00 56.75 78 GLN A C 1
ATOM 575 O O . GLN A 1 78 ? -22.730 24.454 17.700 1.00 56.75 78 GLN A O 1
ATOM 580 N N . CYS A 1 79 ? -21.851 24.379 19.759 1.00 46.59 79 CYS A N 1
ATOM 581 C CA . CYS A 1 79 ? -21.668 22.928 19.792 1.00 46.59 79 CYS A CA 1
ATOM 582 C C . CYS A 1 79 ? -22.878 22.280 20.490 1.00 46.59 79 CYS A C 1
ATOM 584 O O . CYS A 1 79 ? -23.287 22.773 21.544 1.00 46.59 79 CYS A O 1
ATOM 586 N N . PRO A 1 80 ? -23.439 21.163 19.983 1.00 43.62 80 PRO A N 1
ATOM 587 C CA . PRO A 1 80 ? -24.541 20.478 20.648 1.00 43.62 80 PRO A CA 1
ATOM 588 C C . PRO A 1 80 ? -24.151 20.125 22.085 1.00 43.62 80 PRO A C 1
ATOM 590 O O . PRO A 1 80 ? -23.180 19.405 22.327 1.00 43.62 80 PRO A O 1
ATOM 593 N N . SER A 1 81 ? -24.907 20.661 23.042 1.00 48.41 81 SER A N 1
ATOM 594 C CA . SER A 1 81 ? -24.742 20.399 24.467 1.00 48.41 81 SER A CA 1
ATOM 595 C C . SER A 1 81 ? -24.896 18.901 24.741 1.00 48.41 81 SER A C 1
ATOM 597 O O . SER A 1 81 ? -26.001 18.355 24.724 1.00 48.41 81 SER A O 1
ATOM 599 N N . VAL A 1 82 ? -23.780 18.216 24.999 1.00 45.00 82 VAL A N 1
ATOM 600 C CA . VAL A 1 82 ? -23.804 16.900 25.639 1.00 45.00 82 VAL A CA 1
ATOM 601 C C . VAL A 1 82 ? -24.282 17.135 27.067 1.00 45.00 82 VAL A C 1
ATOM 603 O O . VAL A 1 82 ? -23.532 17.630 27.907 1.00 45.00 82 VAL A O 1
ATOM 606 N N . ARG A 1 83 ? -25.555 16.808 27.321 1.00 48.75 83 ARG A N 1
ATOM 607 C CA . ARG A 1 83 ? -26.148 16.762 28.662 1.00 48.75 83 ARG A CA 1
ATOM 608 C C . ARG A 1 83 ? -25.202 16.025 29.614 1.00 48.75 83 ARG A C 1
ATOM 610 O O . ARG A 1 83 ? -24.901 14.852 29.404 1.00 48.75 83 ARG A O 1
ATOM 617 N N . SER A 1 84 ? -24.777 16.697 30.675 1.00 49.97 84 SER A N 1
ATOM 618 C CA . SER A 1 84 ? -24.232 16.056 31.867 1.00 49.97 84 SER A CA 1
ATOM 619 C C . SER A 1 84 ? -25.374 15.375 32.630 1.00 49.97 84 SER A C 1
ATOM 621 O O . SER A 1 84 ? -26.344 16.053 32.974 1.00 49.97 84 SER A O 1
ATOM 623 N N . PRO A 1 85 ? -25.304 14.069 32.941 1.00 45.44 85 PRO A N 1
ATOM 624 C CA . PRO A 1 85 ? -26.165 13.485 33.948 1.00 45.44 85 PRO A CA 1
ATOM 625 C C . PRO A 1 85 ? -25.486 13.572 35.316 1.00 45.44 85 PRO A C 1
ATOM 627 O O . PRO A 1 85 ? -24.341 13.161 35.516 1.00 45.44 85 PRO A O 1
ATOM 630 N N . THR A 1 86 ? -26.233 14.136 36.253 1.00 47.19 86 THR A N 1
ATOM 631 C CA . THR A 1 86 ? -26.015 14.119 37.695 1.00 47.19 86 THR A CA 1
ATOM 632 C C . THR A 1 86 ? -25.717 12.701 38.196 1.00 47.19 86 THR A C 1
ATOM 634 O O . THR A 1 86 ? -26.323 11.729 37.749 1.00 47.19 86 THR A O 1
ATOM 637 N N . LYS A 1 87 ? -24.782 12.607 39.150 1.00 50.53 87 LYS A N 1
ATOM 638 C CA . LYS A 1 87 ? -24.424 11.405 39.918 1.00 50.53 87 LYS A CA 1
ATOM 639 C C . LYS A 1 87 ? -25.653 10.569 40.304 1.00 50.53 87 LYS A C 1
ATOM 641 O O . LYS A 1 87 ? -26.507 11.042 41.044 1.00 50.53 87 LYS A O 1
ATOM 646 N N . SER A 1 88 ? -25.662 9.297 39.918 1.00 41.31 88 SER A N 1
ATOM 647 C CA . SER A 1 88 ? -26.293 8.227 40.697 1.00 41.31 88 SER A CA 1
ATOM 648 C C . SER A 1 88 ? -25.518 6.926 40.472 1.00 41.31 88 SER A C 1
ATOM 650 O O . SER A 1 88 ? -25.121 6.592 39.359 1.00 41.31 88 SER A O 1
ATOM 652 N N . HIS A 1 89 ? -25.188 6.269 41.580 1.00 48.75 89 HIS A N 1
ATOM 653 C CA . HIS A 1 89 ? -24.355 5.077 41.667 1.00 48.75 89 HIS A CA 1
ATOM 654 C C . HIS A 1 89 ? -25.121 3.842 41.176 1.00 48.75 89 HIS A C 1
ATOM 656 O O . HIS A 1 89 ? -26.171 3.551 41.731 1.00 48.75 89 HIS A O 1
ATOM 662 N N . THR A 1 90 ? -24.592 3.096 40.201 1.00 43.81 90 THR A N 1
ATOM 663 C CA . THR A 1 90 ? -24.833 1.647 39.996 1.00 43.81 90 THR A CA 1
ATOM 664 C C . THR A 1 90 ? -23.791 1.077 39.012 1.00 43.81 90 THR A C 1
ATOM 666 O O . THR A 1 90 ? -23.344 1.803 38.122 1.00 43.81 90 THR A O 1
ATOM 669 N N . PRO A 1 91 ? -23.333 -0.181 39.182 1.00 48.12 91 PRO A N 1
ATOM 670 C CA . PRO A 1 91 ? -22.247 -0.751 38.389 1.00 48.12 91 PRO A CA 1
ATOM 671 C C . PRO A 1 91 ? -22.713 -1.188 36.990 1.00 48.12 91 PRO A C 1
ATOM 673 O O . PRO A 1 91 ? -23.797 -1.727 36.795 1.00 48.12 91 PRO A O 1
ATOM 676 N N . SER A 1 92 ? -21.839 -0.926 36.026 1.00 39.97 92 SER A N 1
ATOM 677 C CA . SER A 1 92 ? -21.906 -1.156 34.578 1.00 39.97 92 SER A CA 1
ATOM 678 C C . SER A 1 92 ? -22.256 -2.580 34.116 1.00 39.97 92 SER A C 1
ATOM 680 O O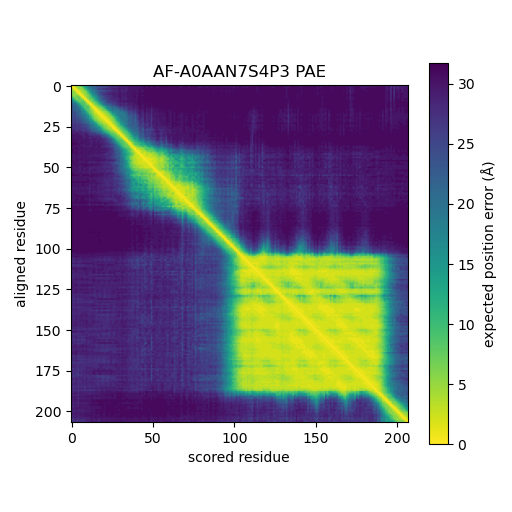 . SER A 1 92 ? -21.806 -3.548 34.726 1.00 39.97 92 SER A O 1
ATOM 682 N N . PRO A 1 93 ? -22.776 -2.694 32.880 1.00 46.47 93 PRO A N 1
ATOM 683 C CA . PRO A 1 93 ? -22.110 -3.470 31.841 1.00 46.47 93 PRO A CA 1
ATOM 684 C C . PRO A 1 93 ? -21.593 -2.539 30.737 1.00 46.47 93 PRO A C 1
ATOM 686 O O . PRO A 1 93 ? -22.321 -1.755 30.130 1.00 46.47 93 PRO A O 1
ATOM 689 N N . THR A 1 94 ? -20.286 -2.608 30.519 1.00 45.72 94 THR A N 1
ATOM 690 C CA . THR A 1 94 ? -19.502 -1.739 29.643 1.00 45.72 94 THR A CA 1
ATOM 691 C C . THR A 1 94 ? -19.768 -2.062 28.172 1.00 45.72 94 THR A C 1
ATOM 693 O O . THR A 1 94 ? -19.149 -2.955 27.601 1.00 45.72 94 THR A O 1
ATOM 696 N N . SER A 1 95 ? -20.658 -1.315 27.521 1.00 47.44 95 SER A N 1
ATOM 697 C CA . SER A 1 95 ? -20.679 -1.226 26.057 1.00 47.44 95 SER A CA 1
ATOM 698 C C . SER A 1 95 ? -19.508 -0.341 25.597 1.00 47.44 95 SER A C 1
ATOM 700 O O . SER A 1 95 ? -19.431 0.809 26.049 1.00 47.44 95 SER A O 1
ATOM 702 N N . PRO A 1 96 ? -18.594 -0.801 24.722 1.00 49.03 96 PRO A N 1
ATOM 703 C CA . PRO A 1 96 ? -17.513 0.043 24.233 1.00 49.03 96 PRO A CA 1
ATOM 704 C C . PRO A 1 96 ? -18.097 1.152 23.352 1.00 49.03 96 PRO A C 1
ATOM 706 O O . PRO A 1 96 ? -18.557 0.929 22.234 1.00 49.03 96 PRO A O 1
ATOM 709 N N . LYS A 1 97 ? -18.094 2.368 23.898 1.00 42.72 97 LYS A N 1
ATOM 710 C CA . LYS A 1 97 ? -18.456 3.606 23.215 1.00 42.72 97 LYS A CA 1
ATOM 711 C C . LYS A 1 97 ? -17.414 3.873 22.130 1.00 42.72 97 LYS A C 1
ATOM 713 O O . LYS A 1 97 ? -16.330 4.366 22.426 1.00 42.72 97 LYS A O 1
ATOM 718 N N . ASN A 1 98 ? -17.736 3.510 20.890 1.00 44.88 98 ASN A N 1
ATOM 719 C CA . ASN A 1 98 ? -16.919 3.843 19.729 1.00 44.88 98 ASN A CA 1
ATOM 720 C C . ASN A 1 98 ? -16.930 5.373 19.583 1.00 44.88 98 ASN A C 1
ATOM 722 O O . ASN A 1 98 ? -17.949 5.975 19.245 1.00 44.88 98 ASN A O 1
ATOM 726 N N . SER A 1 99 ? -15.828 6.020 19.951 1.00 46.56 99 SER A N 1
ATOM 727 C CA . SER A 1 99 ? -15.611 7.445 19.710 1.00 46.56 99 SER A CA 1
ATOM 728 C C . SER A 1 99 ? -15.640 7.706 18.199 1.00 46.56 99 SER A C 1
ATOM 730 O O . SER A 1 99 ? -14.986 6.946 17.483 1.00 46.56 99 SER A O 1
ATOM 732 N N . PRO A 1 100 ? -16.326 8.750 17.700 1.00 48.69 100 PRO A N 1
ATOM 733 C CA . PRO A 1 100 ? -16.280 9.098 16.284 1.00 48.69 100 PRO A CA 1
ATOM 734 C C . PRO A 1 100 ? -14.835 9.458 15.920 1.00 48.69 100 PRO A C 1
ATOM 736 O O . PRO A 1 100 ? -14.313 10.488 16.353 1.00 48.69 100 PRO A O 1
ATOM 739 N N . GLN A 1 101 ? -14.156 8.563 15.196 1.00 56.22 101 GLN A N 1
ATOM 740 C CA . GLN A 1 101 ? -12.843 8.856 14.638 1.00 56.22 101 GLN A CA 1
ATOM 741 C C . GLN A 1 101 ? -13.000 10.023 13.664 1.00 56.22 101 GLN A C 1
ATOM 743 O O . GLN A 1 101 ? -13.983 10.104 12.932 1.00 56.22 101 GLN A O 1
ATOM 748 N N . GLN A 1 102 ? -12.041 10.948 13.693 1.00 51.88 102 GLN A N 1
ATOM 749 C CA . GLN A 1 102 ? -11.952 12.060 12.752 1.00 51.88 102 GLN A CA 1
ATOM 750 C C . GLN A 1 102 ? -12.167 11.538 11.328 1.00 51.88 102 GLN A C 1
ATOM 752 O O . GLN A 1 102 ? -11.341 10.786 10.809 1.00 51.88 102 GLN A O 1
ATOM 757 N N . SER A 1 103 ? -13.306 11.909 10.743 1.00 58.50 103 SER A N 1
ATOM 758 C CA . SER A 1 103 ? -13.737 11.505 9.408 1.00 58.50 103 SER A CA 1
ATOM 759 C C . SER A 1 103 ? -12.835 12.171 8.374 1.00 58.50 103 SER A C 1
ATOM 761 O O . SER A 1 103 ? -13.156 13.229 7.836 1.00 58.50 103 SER A O 1
ATOM 763 N N . HIS A 1 104 ? -11.683 11.565 8.112 1.00 66.81 104 HIS A N 1
ATOM 764 C CA . HIS A 1 104 ? -10.971 11.808 6.867 1.00 66.81 104 HIS A CA 1
ATOM 765 C C . HIS A 1 104 ? -11.846 11.300 5.719 1.00 66.81 104 HIS A C 1
ATOM 767 O O . HIS A 1 104 ? -12.492 10.259 5.843 1.00 66.81 104 HIS A O 1
ATOM 773 N N . ALA A 1 105 ? -11.903 12.056 4.622 1.00 80.56 105 ALA A N 1
ATOM 774 C CA . ALA A 1 105 ? -12.664 11.641 3.455 1.00 80.56 105 ALA A CA 1
ATOM 775 C C . ALA A 1 105 ? -12.107 10.298 2.944 1.00 80.56 105 ALA A C 1
ATOM 777 O O . ALA A 1 105 ? -10.889 10.178 2.794 1.00 80.56 105 ALA A O 1
ATOM 778 N N . PRO A 1 106 ? -12.958 9.293 2.688 1.00 89.19 106 PRO A N 1
ATOM 779 C CA . PRO A 1 106 ? -12.488 8.022 2.170 1.00 89.19 106 PRO A CA 1
ATOM 780 C C . PRO A 1 106 ? -11.926 8.213 0.762 1.00 89.19 106 PRO A C 1
ATOM 782 O O . PRO A 1 106 ? -12.622 8.723 -0.117 1.00 89.19 106 PRO A O 1
ATOM 785 N N . VAL A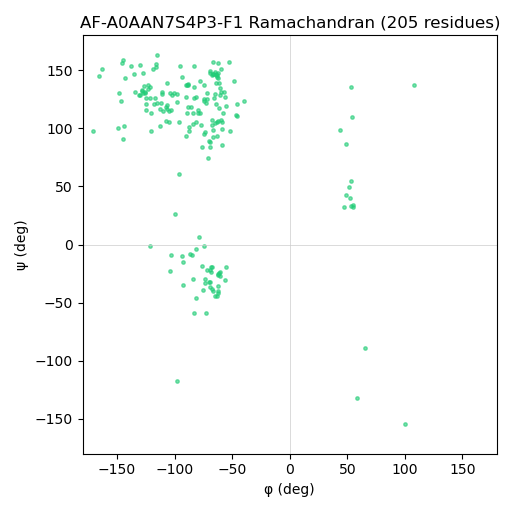 1 107 ? -10.686 7.784 0.543 1.00 91.75 107 VAL A N 1
ATOM 786 C CA . VAL A 1 107 ? -9.989 7.932 -0.740 1.00 91.75 107 VAL A CA 1
ATOM 787 C C . VAL A 1 107 ? -9.974 6.586 -1.451 1.00 91.75 107 VAL A C 1
ATOM 789 O O . VAL A 1 107 ? -9.630 5.561 -0.857 1.00 91.75 107 VAL A O 1
ATOM 792 N N . LEU A 1 108 ? -10.376 6.585 -2.719 1.00 91.94 108 LEU A N 1
ATOM 793 C CA . LEU A 1 108 ? -10.179 5.480 -3.650 1.00 91.94 108 LEU A CA 1
ATOM 794 C C . LEU A 1 108 ? -9.928 6.089 -5.025 1.00 91.94 108 LEU A C 1
ATOM 796 O O . LEU A 1 108 ? -10.864 6.384 -5.765 1.00 91.94 108 LEU A O 1
ATOM 800 N N . GLU A 1 109 ? -8.661 6.321 -5.341 1.00 92.12 109 GLU A N 1
ATOM 801 C CA . GLU A 1 109 ? -8.262 6.953 -6.597 1.00 92.12 109 GLU A CA 1
ATOM 802 C C . GLU A 1 109 ? -6.933 6.392 -7.106 1.00 92.12 109 GLU A C 1
ATOM 804 O O . GLU A 1 109 ? -6.124 5.853 -6.345 1.00 92.12 109 GLU A O 1
ATOM 809 N N . LEU A 1 110 ? -6.719 6.506 -8.414 1.00 93.19 110 LEU A N 1
ATOM 810 C CA . LEU A 1 110 ? -5.456 6.169 -9.054 1.00 93.19 110 LEU A CA 1
ATOM 811 C C . LEU A 1 110 ? -4.634 7.447 -9.216 1.00 93.19 110 LEU A C 1
ATOM 813 O O . LEU A 1 110 ? -4.901 8.264 -10.095 1.00 93.19 110 LEU A O 1
ATOM 817 N N . GLU A 1 111 ? -3.606 7.602 -8.390 1.00 90.94 111 GLU A N 1
ATOM 818 C CA . GLU A 1 111 ? -2.647 8.694 -8.506 1.00 90.94 111 GLU A CA 1
ATOM 819 C C . GLU A 1 111 ? -1.495 8.250 -9.416 1.00 90.94 111 GLU A C 1
ATOM 821 O O . GLU A 1 111 ? -0.542 7.574 -9.007 1.00 90.94 111 GLU A O 1
ATOM 826 N N . GLY A 1 112 ? -1.623 8.560 -10.707 1.00 92.06 112 GLY A N 1
ATOM 827 C CA . GLY A 1 112 ? -0.672 8.156 -11.741 1.00 92.06 112 GLY A CA 1
ATOM 828 C C . GLY A 1 112 ? -0.631 6.638 -11.937 1.00 92.06 112 GLY A C 1
ATOM 829 O O . GLY A 1 112 ? -1.339 6.094 -12.777 1.00 92.06 112 GLY A O 1
ATOM 830 N N . LYS A 1 113 ? 0.223 5.948 -11.173 1.00 92.69 113 LYS A N 1
ATOM 831 C CA . LYS A 1 113 ? 0.362 4.475 -11.175 1.00 92.69 113 LYS A CA 1
ATOM 832 C C . LYS A 1 113 ? 0.109 3.848 -9.802 1.00 92.69 113 LYS A C 1
ATOM 834 O O . LYS A 1 113 ? 0.210 2.630 -9.662 1.00 92.69 113 LYS A O 1
ATOM 839 N N . LYS A 1 114 ? -0.169 4.662 -8.784 1.00 95.00 114 LYS A N 1
ATOM 840 C CA . LYS A 1 114 ? -0.376 4.217 -7.410 1.00 95.00 114 LYS A CA 1
ATOM 841 C C . LYS A 1 114 ? -1.861 4.299 -7.078 1.00 95.00 114 LYS A C 1
ATOM 843 O O . LYS A 1 114 ? -2.430 5.384 -7.051 1.00 95.00 114 LYS A O 1
ATOM 848 N N . TRP A 1 115 ? -2.486 3.162 -6.807 1.00 96.44 115 TRP A N 1
ATOM 849 C CA . TRP A 1 115 ? -3.823 3.130 -6.229 1.00 96.44 115 TRP A CA 1
ATOM 850 C C . TRP A 1 115 ? -3.742 3.542 -4.766 1.00 96.44 115 TRP A C 1
ATOM 852 O O . TRP A 1 115 ? -3.027 2.909 -3.987 1.00 96.44 115 TRP A O 1
ATOM 862 N N . ARG A 1 116 ? -4.471 4.593 -4.401 1.00 95.44 116 ARG A N 1
ATOM 863 C CA . ARG A 1 116 ? -4.616 5.054 -3.022 1.00 95.44 116 ARG A CA 1
ATOM 864 C C . ARG A 1 116 ? -5.968 4.620 -2.495 1.00 95.44 116 ARG A C 1
ATOM 866 O O . ARG A 1 116 ? -6.998 5.055 -3.004 1.00 95.44 116 ARG A O 1
ATOM 873 N N . VAL A 1 117 ? -5.952 3.759 -1.483 1.00 95.12 117 VAL A N 1
ATOM 874 C CA . VAL A 1 117 ? -7.144 3.329 -0.751 1.00 95.12 117 VAL A CA 1
ATOM 875 C C . VAL A 1 117 ? -6.952 3.718 0.704 1.00 95.12 117 VAL A C 1
ATOM 877 O O . VAL A 1 117 ? -6.260 3.033 1.451 1.00 95.12 117 VAL A O 1
ATOM 880 N N . GLU A 1 118 ? -7.517 4.849 1.107 1.00 94.50 118 GLU A N 1
ATOM 881 C CA . GLU A 1 118 ? -7.235 5.429 2.421 1.00 94.50 118 GLU A CA 1
ATOM 882 C C . GLU A 1 118 ? -8.516 5.728 3.194 1.00 94.50 118 GLU A C 1
ATOM 884 O O . GLU A 1 118 ? -9.540 6.081 2.606 1.00 94.50 118 GLU A O 1
ATOM 889 N N . TYR A 1 119 ? -8.443 5.601 4.521 1.00 93.81 119 TYR A N 1
ATOM 890 C CA . TYR A 1 119 ? -9.510 5.996 5.451 1.00 93.81 119 TYR A CA 1
ATOM 891 C C . TYR A 1 119 ? -10.877 5.349 5.160 1.00 93.81 119 TYR A C 1
ATOM 893 O O . TYR A 1 119 ? -11.925 5.960 5.365 1.00 93.81 119 TYR A O 1
ATOM 901 N N . GLN A 1 120 ? -10.883 4.106 4.671 1.00 91.06 120 GLN A N 1
ATOM 902 C CA . GLN A 1 120 ? -12.121 3.351 4.480 1.00 91.06 120 GLN A CA 1
ATOM 903 C C . GLN A 1 120 ? -12.561 2.727 5.808 1.00 91.06 120 GLN A C 1
ATOM 905 O O . GLN A 1 120 ? -11.780 2.027 6.453 1.00 91.06 120 GLN A O 1
ATOM 910 N N . GLU A 1 121 ? -13.804 2.968 6.217 1.00 92.12 121 GLU A N 1
ATOM 911 C CA . GLU A 1 121 ? -14.383 2.424 7.447 1.00 92.12 121 GLU A CA 1
ATOM 912 C C . GLU A 1 121 ? -15.710 1.722 7.147 1.00 92.12 121 GLU A C 1
ATOM 914 O O . GLU A 1 121 ? -16.565 2.288 6.470 1.00 92.12 121 GLU A O 1
ATOM 919 N N . ASP A 1 122 ? -15.857 0.486 7.637 1.00 92.00 122 ASP A N 1
ATOM 920 C CA . ASP A 1 122 ? -17.069 -0.337 7.510 1.00 92.00 122 ASP A CA 1
ATOM 921 C C . ASP A 1 122 ? -17.556 -0.538 6.051 1.00 92.00 122 ASP A C 1
ATOM 923 O O . ASP A 1 122 ? -18.754 -0.676 5.793 1.00 92.00 122 ASP A O 1
ATOM 927 N N . LYS A 1 123 ? -16.632 -0.589 5.074 1.00 88.56 123 LYS A N 1
ATOM 928 C CA . LYS A 1 123 ? -16.947 -0.810 3.648 1.00 88.56 123 LYS A CA 1
ATOM 929 C C . LYS A 1 123 ? -16.423 -2.145 3.138 1.00 88.56 123 LYS A C 1
ATOM 931 O O . LYS A 1 123 ? -15.216 -2.346 3.036 1.00 88.56 123 LYS A O 1
ATOM 936 N N . ASN A 1 124 ? -17.326 -3.031 2.732 1.00 90.12 124 ASN A N 1
ATOM 937 C CA . ASN A 1 124 ? -16.964 -4.351 2.203 1.00 90.12 124 ASN A CA 1
ATOM 938 C C . ASN A 1 124 ? -17.053 -4.464 0.674 1.00 90.12 124 ASN A C 1
ATOM 940 O O . ASN A 1 124 ? -16.557 -5.433 0.113 1.00 90.12 124 ASN A O 1
ATOM 944 N N . ASP A 1 125 ? -17.607 -3.452 0.005 1.00 88.50 125 ASP A N 1
ATOM 945 C CA . ASP A 1 125 ? -17.860 -3.470 -1.441 1.00 88.50 125 ASP A CA 1
ATOM 946 C C . ASP A 1 125 ? -16.791 -2.706 -2.246 1.00 88.50 125 ASP A C 1
ATOM 948 O O . ASP A 1 125 ? -17.064 -2.169 -3.322 1.00 88.50 125 ASP A O 1
ATOM 952 N N . LEU A 1 126 ? -15.562 -2.595 -1.726 1.00 92.19 126 LEU A N 1
ATOM 953 C CA . LEU A 1 126 ? -14.485 -1.885 -2.419 1.00 92.19 126 LEU A CA 1
ATOM 954 C C . LEU A 1 126 ? -13.899 -2.791 -3.504 1.00 92.19 126 LEU A C 1
ATOM 956 O O . LEU A 1 126 ? -13.299 -3.820 -3.199 1.00 92.19 126 LEU A O 1
ATOM 960 N N . VAL A 1 127 ? -14.031 -2.398 -4.771 1.00 93.75 127 VAL A N 1
ATOM 961 C CA . VAL A 1 127 ? -13.528 -3.183 -5.907 1.00 93.75 127 VAL A CA 1
ATOM 962 C C . VAL A 1 127 ? -12.720 -2.307 -6.860 1.00 93.75 127 VAL A C 1
ATOM 964 O O . VAL A 1 127 ? -13.204 -1.281 -7.334 1.00 93.75 127 VAL A O 1
ATOM 967 N N . ILE A 1 128 ? -11.507 -2.746 -7.200 1.00 93.06 128 ILE A N 1
ATOM 968 C CA . ILE A 1 128 ? -10.656 -2.131 -8.224 1.00 93.06 128 ILE A CA 1
ATOM 969 C C . ILE A 1 128 ? -10.635 -3.062 -9.439 1.00 93.06 128 ILE A C 1
ATOM 971 O O . ILE A 1 128 ? -10.019 -4.125 -9.398 1.00 93.06 128 ILE A O 1
ATOM 975 N N . ASN A 1 129 ? -11.336 -2.683 -10.514 1.00 88.81 129 ASN A N 1
ATOM 976 C CA . ASN A 1 129 ? -11.448 -3.505 -11.728 1.00 88.81 129 ASN A CA 1
ATOM 977 C C . ASN A 1 129 ? -10.383 -3.179 -12.793 1.00 88.81 129 ASN A C 1
ATOM 979 O O . ASN A 1 129 ? -9.939 -4.074 -13.503 1.00 88.81 129 ASN A O 1
ATOM 983 N N . ASN A 1 130 ? -9.983 -1.910 -12.929 1.00 84.31 130 ASN A N 1
ATOM 984 C CA . ASN A 1 130 ? -9.103 -1.447 -14.009 1.00 84.31 130 ASN A CA 1
ATOM 985 C C . ASN A 1 130 ? -7.630 -1.402 -13.566 1.00 84.31 130 ASN A C 1
ATOM 987 O O . ASN A 1 130 ? -7.032 -0.328 -13.503 1.00 84.31 130 ASN A O 1
ATOM 991 N N . THR A 1 131 ? -7.073 -2.553 -13.177 1.00 88.88 131 THR A N 1
ATOM 992 C CA . THR A 1 131 ? -5.673 -2.631 -12.734 1.00 88.88 131 THR A CA 1
ATOM 993 C C . THR A 1 131 ? -4.711 -3.000 -13.857 1.00 88.88 131 THR A C 1
ATOM 995 O O . THR A 1 131 ? -5.012 -3.823 -14.721 1.00 88.88 131 THR A O 1
ATOM 998 N N . GLU A 1 132 ? -3.515 -2.417 -13.813 1.00 90.50 132 GLU A N 1
ATOM 999 C CA . GLU A 1 132 ? -2.416 -2.726 -14.726 1.00 90.50 132 GLU A CA 1
ATOM 1000 C C . GLU A 1 132 ? -1.212 -3.320 -13.988 1.00 90.50 132 GLU A C 1
ATOM 1002 O O . GLU A 1 132 ? -0.911 -2.957 -12.851 1.00 90.50 132 GLU A O 1
ATOM 1007 N N . LEU A 1 133 ? -0.425 -4.138 -14.695 1.00 91.44 133 LEU A N 1
ATOM 1008 C CA . LEU A 1 133 ? 0.753 -4.825 -14.146 1.00 91.44 133 LEU A CA 1
ATOM 1009 C C . LEU A 1 133 ? 1.781 -3.874 -13.524 1.00 91.44 133 LEU A C 1
ATOM 1011 O O . LEU A 1 133 ? 2.490 -4.257 -12.602 1.00 91.44 133 LEU A O 1
ATOM 1015 N N . LYS A 1 134 ? 1.880 -2.645 -14.036 1.00 92.69 134 LYS A N 1
ATOM 1016 C CA . LYS A 1 134 ? 2.841 -1.633 -13.576 1.00 92.69 134 LYS A CA 1
ATOM 1017 C C . LYS A 1 134 ? 2.347 -0.841 -12.365 1.00 92.69 134 LYS A C 1
ATOM 1019 O O . LYS A 1 134 ? 3.115 -0.045 -11.828 1.00 92.69 134 LYS A O 1
ATOM 1024 N N . GLN A 1 135 ? 1.083 -1.003 -11.983 1.00 95.12 135 GLN A N 1
ATOM 1025 C CA . GLN A 1 135 ? 0.482 -0.256 -10.889 1.00 95.12 135 GLN A CA 1
ATOM 1026 C C . GLN A 1 135 ? 0.803 -0.893 -9.538 1.00 95.12 135 GLN A C 1
ATOM 1028 O O . GLN A 1 135 ? 1.047 -2.097 -9.432 1.00 95.12 135 GLN A O 1
ATOM 1033 N N . VAL A 1 136 ? 0.787 -0.060 -8.503 1.00 95.31 136 VAL A N 1
ATOM 1034 C CA . VAL A 1 136 ? 1.029 -0.443 -7.108 1.00 95.31 136 VAL A CA 1
ATOM 1035 C C . VAL A 1 136 ? -0.179 -0.036 -6.280 1.00 95.31 136 VAL A C 1
ATOM 1037 O O . VAL A 1 136 ? -0.691 1.065 -6.465 1.00 95.31 136 VAL A O 1
ATOM 1040 N N . ALA A 1 137 ? -0.635 -0.891 -5.368 1.00 96.75 137 ALA A N 1
ATOM 1041 C CA . ALA A 1 137 ? -1.734 -0.567 -4.465 1.00 96.75 137 ALA A CA 1
ATOM 1042 C C . ALA A 1 137 ? -1.219 -0.213 -3.070 1.00 96.75 137 ALA A C 1
ATOM 1044 O O . ALA A 1 137 ? -0.463 -0.973 -2.472 1.00 96.75 137 ALA A O 1
ATOM 1045 N N . TYR A 1 138 ? -1.652 0.932 -2.550 1.00 97.25 138 TYR A N 1
ATOM 1046 C CA . TYR A 1 138 ? -1.343 1.399 -1.207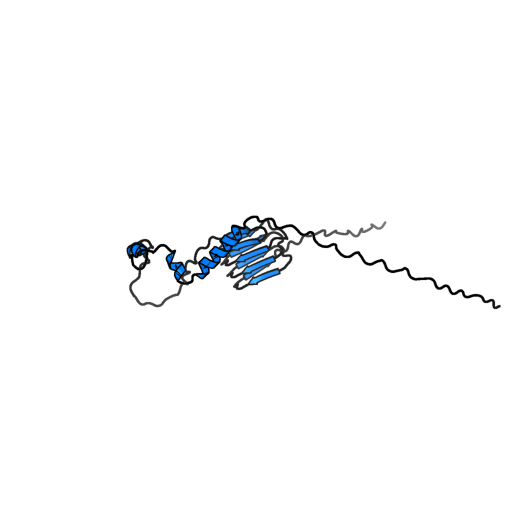 1.00 97.25 138 TYR A CA 1
ATOM 1047 C C . TYR A 1 138 ? -2.635 1.582 -0.421 1.00 97.25 138 TYR A C 1
ATOM 1049 O O . TYR A 1 138 ? -3.457 2.445 -0.739 1.00 97.25 138 TYR A O 1
ATOM 1057 N N . ILE A 1 139 ? -2.804 0.741 0.592 1.00 96.94 139 ILE A N 1
ATOM 1058 C CA . ILE A 1 139 ? -3.958 0.723 1.473 1.00 96.94 139 ILE A CA 1
ATOM 1059 C C . ILE A 1 139 ? -3.522 1.297 2.815 1.00 96.94 139 ILE A C 1
ATOM 1061 O O . ILE A 1 139 ? -2.637 0.739 3.457 1.00 96.94 139 ILE A O 1
ATOM 1065 N N . PHE A 1 140 ? -4.146 2.387 3.254 1.00 96.50 140 PHE A N 1
ATOM 1066 C CA . PHE A 1 140 ? -3.780 3.062 4.494 1.00 96.50 140 PHE A CA 1
ATOM 1067 C C . PHE A 1 140 ? -4.976 3.281 5.414 1.00 96.50 140 PHE A C 1
ATOM 1069 O O . PHE A 1 140 ? -6.024 3.780 5.000 1.00 96.50 140 PHE A O 1
ATOM 1076 N N . LYS A 1 141 ? -4.799 2.957 6.698 1.00 94.88 141 LYS A N 1
ATOM 1077 C CA . LYS A 1 141 ? -5.745 3.294 7.775 1.00 94.88 141 LYS A CA 1
ATOM 1078 C C . LYS A 1 141 ? -7.193 2.867 7.483 1.00 94.88 141 LYS A C 1
ATOM 1080 O O . LYS A 1 141 ? -8.134 3.596 7.789 1.00 94.88 141 LYS A O 1
ATOM 1085 N N . CYS A 1 142 ? -7.362 1.685 6.891 1.00 94.69 142 CYS A N 1
ATOM 1086 C CA . CYS A 1 142 ? -8.670 1.087 6.632 1.00 94.69 142 CYS A CA 1
ATOM 1087 C C . CYS A 1 142 ? -9.119 0.220 7.821 1.00 94.69 142 CYS A C 1
ATOM 1089 O O . CYS A 1 142 ? -8.321 -0.529 8.393 1.00 94.69 142 CYS A O 1
ATOM 1091 N N . ASN A 1 143 ? -10.392 0.318 8.205 1.00 95.00 143 ASN A N 1
ATOM 1092 C CA . ASN A 1 143 ? -10.966 -0.361 9.367 1.00 95.00 143 ASN A CA 1
ATOM 1093 C C . ASN A 1 143 ? -12.238 -1.130 8.980 1.00 95.00 143 ASN A C 1
ATOM 1095 O O . ASN A 1 143 ? -13.110 -0.570 8.315 1.00 95.00 143 ASN A O 1
ATOM 1099 N N . LYS A 1 144 ? -12.352 -2.402 9.391 1.00 94.94 144 LYS A N 1
ATOM 1100 C CA . LYS A 1 144 ? -13.543 -3.253 9.164 1.00 94.94 144 LYS A CA 1
ATOM 1101 C C . LYS A 1 144 ? -14.027 -3.233 7.705 1.00 94.94 144 LYS A C 1
ATOM 1103 O O . LYS A 1 144 ? -15.214 -3.099 7.428 1.00 94.94 144 LYS A O 1
ATOM 1108 N N . SER A 1 145 ? -13.084 -3.298 6.772 1.00 95.00 145 SER A N 1
ATOM 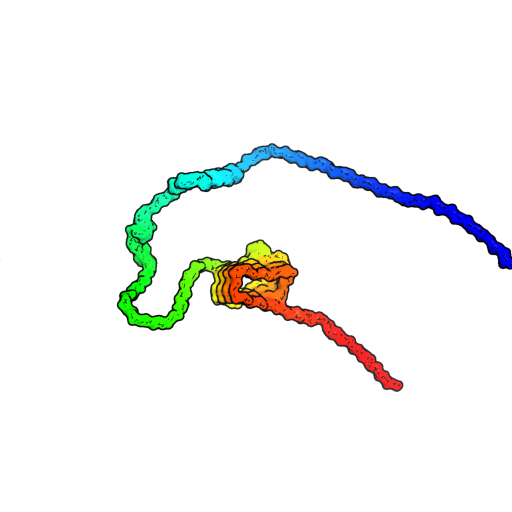1109 C CA . SER A 1 145 ? -13.341 -3.111 5.343 1.00 95.00 145 SER A CA 1
ATOM 1110 C C . SER A 1 145 ? -12.728 -4.240 4.524 1.00 95.00 145 SER A C 1
ATOM 1112 O O . SER A 1 145 ? -11.740 -4.842 4.942 1.00 95.00 145 SER A O 1
ATOM 1114 N N . THR A 1 146 ? -13.288 -4.498 3.347 1.00 95.38 146 THR A N 1
ATOM 1115 C CA . THR A 1 146 ? -12.807 -5.525 2.417 1.00 95.38 146 THR A CA 1
ATOM 1116 C C . THR A 1 146 ? -12.547 -4.898 1.057 1.00 95.38 146 THR A C 1
ATOM 1118 O O . THR A 1 146 ? -13.397 -4.177 0.537 1.00 95.38 146 THR A O 1
ATOM 1121 N N . LEU A 1 147 ? -11.366 -5.159 0.496 1.00 95.81 147 LEU A N 1
ATOM 1122 C CA . LEU A 1 147 ? -10.928 -4.677 -0.809 1.00 95.81 147 LEU A CA 1
ATOM 1123 C C . LEU A 1 147 ? -10.695 -5.847 -1.759 1.00 95.81 147 LEU A C 1
ATOM 1125 O O . LEU A 1 147 ? -9.891 -6.734 -1.473 1.00 95.81 147 LEU A O 1
ATOM 1129 N N . GLN A 1 148 ? -11.336 -5.794 -2.922 1.00 95.06 148 GLN A N 1
ATOM 1130 C CA . GLN A 1 148 ? -11.119 -6.725 -4.017 1.00 95.06 148 GLN A CA 1
ATOM 1131 C C . GLN A 1 148 ? -10.354 -6.054 -5.164 1.00 95.06 148 GLN A C 1
ATOM 1133 O O . GLN A 1 148 ? -10.840 -5.121 -5.800 1.00 95.06 148 GLN A O 1
ATOM 1138 N N . ILE A 1 149 ? -9.166 -6.562 -5.471 1.00 94.75 149 ILE A N 1
ATOM 1139 C CA . ILE A 1 149 ? -8.323 -6.104 -6.576 1.00 94.75 149 ILE A CA 1
ATOM 1140 C C . ILE A 1 149 ? -8.402 -7.135 -7.698 1.00 94.75 149 ILE A C 1
ATOM 1142 O O . ILE A 1 149 ? -7.812 -8.214 -7.612 1.00 94.75 149 ILE A O 1
ATOM 1146 N N . LYS A 1 150 ? -9.134 -6.801 -8.762 1.00 92.88 150 LYS A N 1
ATOM 1147 C CA . LYS A 1 150 ? -9.226 -7.656 -9.946 1.00 92.88 150 LYS A CA 1
ATOM 1148 C C . LYS A 1 150 ? -8.126 -7.308 -10.932 1.00 92.88 150 LYS A C 1
ATOM 1150 O O . LYS A 1 150 ? -7.876 -6.131 -11.190 1.00 92.88 150 LYS A O 1
ATOM 1155 N N . GLY A 1 151 ? -7.509 -8.331 -11.510 1.00 91.12 151 GLY A N 1
ATOM 1156 C CA . GLY A 1 151 ? -6.397 -8.205 -12.445 1.00 91.12 151 GLY A CA 1
ATOM 1157 C C . GLY A 1 151 ? -5.031 -8.453 -11.807 1.00 91.12 151 GLY A C 1
ATOM 1158 O O . GLY A 1 151 ? -4.886 -9.211 -10.848 1.00 91.12 151 GLY A O 1
ATOM 1159 N N . LYS A 1 152 ? -3.992 -7.873 -12.407 1.00 91.50 152 LYS A N 1
ATOM 1160 C CA . LYS A 1 152 ? -2.600 -8.140 -12.040 1.00 91.50 152 LYS A CA 1
ATOM 1161 C C . LYS A 1 152 ? -1.903 -6.836 -11.705 1.00 91.50 152 LYS A C 1
ATOM 1163 O O . LYS A 1 152 ? -1.799 -5.984 -12.578 1.00 91.50 152 LYS A O 1
ATOM 1168 N N . VAL A 1 153 ? -1.390 -6.720 -10.485 1.00 94.75 153 VAL A N 1
ATOM 1169 C CA . VAL A 1 153 ? -0.649 -5.542 -10.000 1.00 94.75 153 VAL A CA 1
ATOM 1170 C C . VAL A 1 153 ? 0.802 -5.897 -9.690 1.00 94.75 153 VAL A C 1
ATOM 1172 O O . VAL A 1 153 ? 1.151 -7.075 -9.561 1.00 94.75 153 VAL A O 1
ATOM 1175 N N . ASN A 1 154 ? 1.665 -4.888 -9.581 1.00 95.75 154 ASN A N 1
ATOM 1176 C CA . ASN A 1 154 ? 3.066 -5.110 -9.249 1.00 95.75 154 ASN A CA 1
ATOM 1177 C C . ASN A 1 154 ? 3.217 -5.489 -7.775 1.00 95.75 154 ASN A C 1
ATOM 1179 O O . ASN A 1 154 ? 3.678 -6.580 -7.462 1.00 95.75 154 ASN A O 1
ATOM 1183 N N . SER A 1 155 ? 2.767 -4.620 -6.874 1.00 96.06 155 SER A N 1
ATOM 1184 C CA . SER A 1 155 ? 2.849 -4.827 -5.430 1.00 96.06 155 SER A CA 1
ATOM 1185 C C . SER A 1 155 ? 1.638 -4.243 -4.713 1.00 96.06 155 SER A C 1
ATOM 1187 O O . SER A 1 155 ? 0.929 -3.379 -5.244 1.00 96.06 155 SER A O 1
ATOM 1189 N N . ILE A 1 156 ? 1.395 -4.748 -3.506 1.00 96.94 156 ILE A N 1
ATOM 1190 C CA . ILE A 1 156 ? 0.319 -4.297 -2.626 1.00 96.94 156 ILE A CA 1
ATOM 1191 C C . ILE A 1 156 ? 0.918 -4.033 -1.248 1.00 96.94 156 ILE A C 1
ATOM 1193 O O . ILE A 1 156 ? 1.564 -4.910 -0.686 1.00 96.94 156 ILE A O 1
ATOM 1197 N N . THR A 1 157 ? 0.668 -2.860 -0.683 1.00 97.44 157 THR A N 1
ATOM 1198 C CA . THR A 1 157 ? 1.094 -2.505 0.673 1.00 97.44 157 THR A CA 1
ATOM 1199 C C . 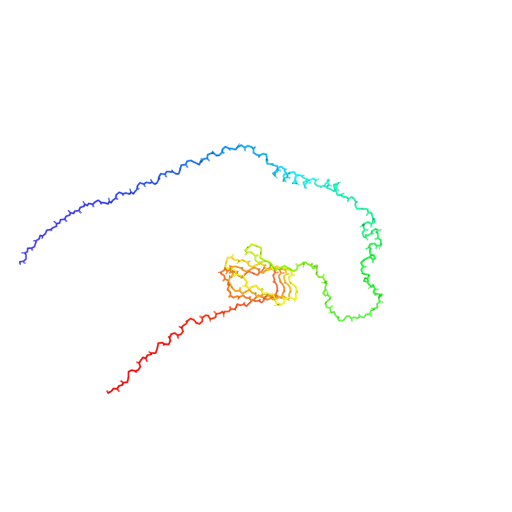THR A 1 157 ? -0.131 -2.155 1.502 1.00 97.44 157 THR A C 1
ATOM 1201 O O . THR A 1 157 ? -0.919 -1.292 1.118 1.00 97.44 157 THR A O 1
ATOM 1204 N N . ILE A 1 158 ? -0.284 -2.821 2.641 1.00 97.56 158 ILE A N 1
ATOM 1205 C CA . ILE A 1 158 ? -1.327 -2.569 3.633 1.00 97.56 158 ILE A CA 1
ATOM 1206 C C . ILE A 1 158 ? -0.657 -1.962 4.861 1.00 97.56 158 ILE A C 1
ATOM 1208 O O . ILE A 1 158 ? 0.118 -2.639 5.531 1.00 97.56 158 ILE A O 1
ATOM 1212 N N . ASP A 1 159 ? -0.970 -0.710 5.174 1.00 97.12 159 ASP A N 1
ATOM 1213 C CA . ASP A 1 159 ? -0.411 0.008 6.315 1.00 97.12 159 ASP A CA 1
ATOM 1214 C C . ASP A 1 159 ? -1.499 0.489 7.286 1.00 97.12 159 ASP A C 1
ATOM 1216 O O . ASP A 1 159 ? -2.539 1.037 6.902 1.00 97.12 159 ASP A O 1
ATOM 1220 N N . ASN A 1 160 ? -1.243 0.290 8.579 1.00 96.50 160 ASN A N 1
ATOM 1221 C CA . ASN A 1 160 ? -2.061 0.767 9.691 1.00 96.50 160 ASN A CA 1
ATOM 1222 C C . ASN A 1 160 ? -3.553 0.375 9.611 1.00 96.50 160 ASN A C 1
ATOM 1224 O O . ASN A 1 160 ? -4.430 1.134 10.032 1.00 96.50 160 ASN A O 1
ATOM 1228 N N . CYS A 1 161 ? -3.857 -0.799 9.057 1.00 95.88 161 CYS A N 1
ATOM 1229 C CA . CYS A 1 161 ? -5.219 -1.299 8.876 1.00 95.88 161 CYS A CA 1
ATOM 1230 C C . CYS A 1 161 ? -5.661 -2.220 10.026 1.00 95.88 161 CYS A C 1
ATOM 1232 O O . CYS A 1 161 ? -4.840 -2.864 10.687 1.00 95.88 161 CYS A O 1
ATOM 1234 N N . LYS A 1 162 ? -6.973 -2.293 10.282 1.00 96.38 162 LYS A N 1
ATOM 1235 C CA . LYS A 1 162 ? -7.567 -3.137 11.336 1.00 96.38 162 LYS A CA 1
ATOM 1236 C C . LYS A 1 162 ? -8.780 -3.897 10.809 1.00 96.38 162 LYS A C 1
ATOM 1238 O O . LYS A 1 162 ? -9.669 -3.269 10.240 1.00 96.38 162 LYS A O 1
ATOM 1243 N N . LYS A 1 163 ? -8.863 -5.211 11.048 1.00 95.88 163 LYS A N 1
ATOM 1244 C CA . LYS A 1 163 ? -9.982 -6.056 10.572 1.00 95.88 163 LYS A CA 1
ATOM 1245 C C . LYS A 1 163 ? -10.229 -5.868 9.072 1.00 95.88 163 LYS A C 1
ATOM 1247 O O . LYS A 1 163 ? -11.340 -5.546 8.659 1.00 95.88 163 LYS A O 1
ATOM 1252 N N . PHE A 1 164 ? -9.164 -5.961 8.283 1.00 96.69 164 PHE A N 1
ATOM 1253 C CA . PHE A 1 164 ? -9.202 -5.651 6.858 1.00 96.69 164 PHE A CA 1
ATOM 1254 C C . PHE A 1 164 ? -9.027 -6.913 6.016 1.00 96.69 164 PHE A C 1
ATOM 1256 O O . PHE A 1 164 ? -8.110 -7.700 6.256 1.00 96.69 164 PHE A O 1
ATOM 1263 N N . GLY A 1 165 ? -9.905 -7.089 5.032 1.00 96.19 165 GLY A N 1
ATOM 1264 C CA . GLY A 1 165 ? -9.840 -8.166 4.051 1.00 96.19 165 GLY A CA 1
ATOM 1265 C C . GLY A 1 165 ? -9.252 -7.681 2.729 1.00 96.19 165 GLY A C 1
ATOM 1266 O O . GLY A 1 165 ? -9.703 -6.680 2.18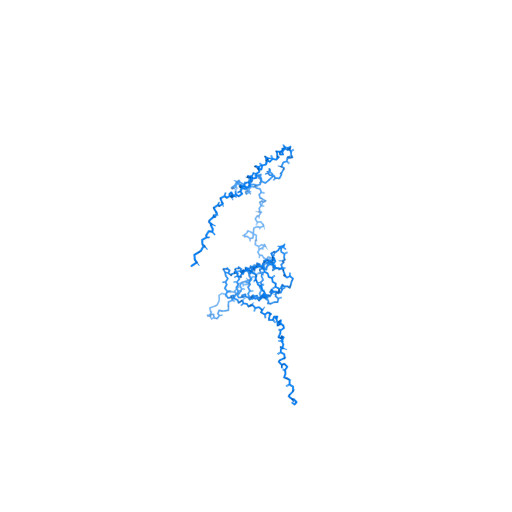0 1.00 96.19 165 GLY A O 1
ATOM 1267 N N . LEU A 1 166 ? -8.276 -8.404 2.188 1.00 96.38 166 LEU A N 1
ATOM 1268 C CA . LEU A 1 166 ? -7.742 -8.196 0.847 1.00 96.38 166 LEU A CA 1
ATOM 1269 C C . LEU A 1 166 ? -7.993 -9.445 0.001 1.00 96.38 166 LEU A C 1
ATOM 1271 O O . LEU A 1 166 ? -7.486 -10.519 0.315 1.00 96.38 166 LEU A O 1
ATOM 1275 N N . VAL A 1 167 ? -8.707 -9.286 -1.107 1.00 95.12 167 VAL A N 1
ATOM 1276 C CA . VAL A 1 167 ? -8.883 -10.323 -2.127 1.00 95.12 167 VAL A CA 1
ATOM 1277 C C . VAL A 1 167 ? -8.220 -9.842 -3.409 1.00 95.12 167 VAL A C 1
ATOM 1279 O O . VAL A 1 167 ? -8.582 -8.786 -3.918 1.00 95.12 167 VAL A O 1
ATOM 1282 N N . PHE A 1 168 ? -7.259 -10.583 -3.954 1.00 94.81 168 PHE A N 1
ATOM 1283 C CA . PHE A 1 168 ? -6.605 -10.197 -5.209 1.00 94.81 168 PHE A CA 1
ATOM 1284 C C . PHE A 1 168 ? -6.388 -11.387 -6.136 1.00 94.81 168 PHE A C 1
ATOM 1286 O O . PHE A 1 168 ? -6.248 -12.516 -5.674 1.00 94.81 168 PHE A O 1
ATOM 1293 N N . ASP A 1 169 ? -6.331 -11.142 -7.446 1.00 92.50 169 ASP A N 1
ATOM 1294 C CA . ASP A 1 169 ? -6.122 -12.225 -8.413 1.00 92.50 169 ASP A CA 1
ATOM 1295 C C . ASP A 1 169 ? -4.633 -12.570 -8.574 1.00 92.50 169 ASP A C 1
ATOM 1297 O O . ASP A 1 169 ? -4.227 -13.709 -8.355 1.00 92.50 169 ASP A O 1
ATOM 1301 N N . ASN A 1 170 ? -3.794 -11.604 -8.973 1.00 90.81 170 ASN A N 1
ATOM 1302 C CA . ASN A 1 170 ? -2.354 -11.818 -9.138 1.00 90.81 170 ASN A CA 1
ATOM 1303 C C . ASN A 1 170 ? -1.514 -10.605 -8.720 1.00 90.81 170 ASN A C 1
ATOM 1305 O O . ASN A 1 170 ? -1.842 -9.457 -9.021 1.00 90.81 170 ASN A O 1
ATOM 1309 N N . VAL A 1 171 ? -0.359 -10.891 -8.122 1.00 93.56 171 VAL A N 1
ATOM 1310 C CA . VAL A 1 171 ? 0.678 -9.916 -7.759 1.00 93.56 171 VAL A CA 1
ATOM 1311 C C . VAL A 1 171 ? 2.000 -10.387 -8.361 1.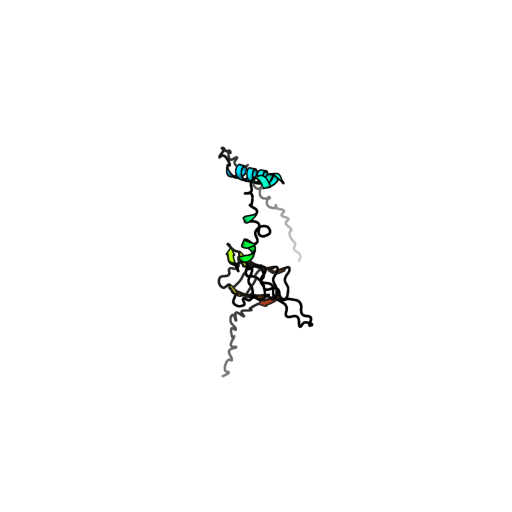00 93.56 171 VAL A C 1
ATOM 1313 O O . VAL A 1 171 ? 2.286 -11.582 -8.356 1.00 93.56 171 VAL A O 1
ATOM 1316 N N . VAL A 1 172 ? 2.771 -9.473 -8.953 1.00 92.88 172 VAL A N 1
ATOM 1317 C CA . VAL A 1 172 ? 4.082 -9.797 -9.551 1.00 92.88 172 VAL A CA 1
ATOM 1318 C C . VAL A 1 172 ? 5.179 -9.856 -8.493 1.00 92.88 172 VAL A C 1
ATOM 1320 O O . VAL A 1 172 ? 6.007 -10.760 -8.516 1.00 92.88 172 VAL A O 1
ATOM 1323 N N . GLY A 1 173 ? 5.199 -8.855 -7.622 1.00 93.19 173 GLY A N 1
ATOM 1324 C CA . GLY A 1 173 ? 6.168 -8.678 -6.556 1.00 93.19 173 GLY A CA 1
ATOM 1325 C C . GLY A 1 173 ? 5.621 -9.189 -5.233 1.00 93.19 173 GLY A C 1
ATOM 1326 O O . GLY A 1 173 ? 5.343 -10.375 -5.077 1.00 93.19 173 GLY A O 1
ATOM 1327 N N . ILE A 1 174 ? 5.484 -8.280 -4.271 1.00 94.75 174 ILE A N 1
ATOM 1328 C CA . ILE A 1 174 ? 5.186 -8.605 -2.878 1.00 94.75 174 ILE A CA 1
ATOM 1329 C C . ILE A 1 174 ? 3.863 -7.992 -2.411 1.00 94.75 174 ILE A C 1
ATOM 1331 O O . ILE A 1 174 ? 3.434 -6.934 -2.884 1.00 94.75 174 ILE A O 1
ATOM 1335 N N . VAL A 1 175 ? 3.234 -8.683 -1.460 1.00 96.31 175 VAL A N 1
ATOM 1336 C CA . VAL A 1 175 ? 2.177 -8.140 -0.610 1.00 96.31 175 VAL A CA 1
ATOM 1337 C C . VAL A 1 175 ? 2.776 -7.878 0.768 1.00 96.31 175 VAL A C 1
ATOM 1339 O O . VAL A 1 175 ? 3.194 -8.814 1.447 1.00 96.31 175 VAL A O 1
ATOM 1342 N N . GLU A 1 176 ? 2.841 -6.613 1.166 1.00 96.31 176 GLU A N 1
ATOM 1343 C CA . GLU A 1 176 ? 3.407 -6.174 2.441 1.00 96.31 176 GLU A CA 1
ATOM 1344 C C . GLU A 1 176 ? 2.303 -5.753 3.406 1.00 96.31 176 GLU A C 1
ATOM 1346 O O . GLU A 1 176 ? 1.349 -5.073 3.026 1.00 96.31 176 GLU A O 1
ATOM 1351 N N . VAL A 1 177 ? 2.450 -6.134 4.674 1.00 96.88 177 VAL A N 1
ATOM 1352 C CA . VAL A 1 177 ? 1.531 -5.767 5.752 1.00 96.88 177 VAL A CA 1
ATOM 1353 C C . VAL A 1 177 ? 2.335 -5.110 6.865 1.00 96.88 177 VAL A C 1
ATOM 1355 O O . VAL A 1 177 ? 3.190 -5.742 7.482 1.00 96.88 177 VAL A O 1
ATOM 1358 N N . ILE A 1 178 ? 2.058 -3.836 7.119 1.00 96.94 178 ILE A N 1
ATOM 1359 C CA . ILE A 1 178 ? 2.809 -2.974 8.029 1.00 96.94 178 ILE A CA 1
ATOM 1360 C C . ILE A 1 178 ? 1.847 -2.422 9.080 1.00 96.94 178 ILE A C 1
ATOM 1362 O O . ILE A 1 178 ? 0.732 -2.008 8.764 1.00 96.94 178 ILE A O 1
ATOM 1366 N N . ASN A 1 179 ? 2.257 -2.462 10.353 1.00 96.38 179 ASN A N 1
ATOM 1367 C CA . ASN A 1 179 ? 1.528 -1.877 11.489 1.00 96.38 179 ASN A CA 1
ATOM 1368 C C . ASN A 1 179 ? 0.012 -2.201 11.525 1.00 96.38 179 ASN A C 1
ATOM 1370 O O . ASN A 1 179 ? -0.814 -1.401 11.960 1.00 96.38 179 ASN A O 1
ATOM 1374 N N . SER A 1 180 ? -0.374 -3.380 11.043 1.00 95.94 180 SER A N 1
ATOM 1375 C CA . SER A 1 180 ? -1.772 -3.755 10.830 1.00 95.94 180 SER A CA 1
ATOM 1376 C C . SER A 1 180 ? -2.177 -4.928 11.724 1.00 95.94 180 SER A C 1
ATOM 1378 O O . SER A 1 180 ? -1.326 -5.692 12.180 1.00 95.94 180 SER A O 1
ATOM 1380 N N . ARG A 1 181 ? -3.476 -5.062 12.017 1.00 95.44 181 ARG A N 1
ATOM 1381 C CA . ARG A 1 181 ? -4.023 -6.114 12.898 1.00 95.44 181 ARG A CA 1
ATOM 1382 C C . ARG A 1 181 ? -5.271 -6.744 12.287 1.00 95.44 181 ARG A C 1
ATOM 1384 O O . ARG A 1 181 ? -6.055 -6.047 11.650 1.00 95.44 181 ARG A O 1
ATOM 1391 N N . ASP A 1 182 ? -5.475 -8.038 12.526 1.00 96.06 182 ASP A N 1
ATOM 1392 C CA . ASP A 1 182 ? -6.622 -8.803 12.014 1.00 96.06 182 ASP A CA 1
ATOM 1393 C C . ASP A 1 182 ? -6.775 -8.676 10.486 1.00 96.06 182 ASP A C 1
ATOM 1395 O O . ASP A 1 182 ? -7.805 -8.234 9.980 1.00 96.06 182 ASP A O 1
ATOM 1399 N N . ILE A 1 183 ? -5.713 -9.000 9.744 1.00 96.81 183 ILE A N 1
ATOM 1400 C CA . ILE A 1 183 ? -5.698 -8.910 8.280 1.00 96.81 183 ILE A CA 1
ATOM 1401 C C . ILE A 1 183 ? -5.985 -10.280 7.677 1.00 96.81 183 ILE A C 1
ATOM 1403 O O . ILE A 1 183 ? -5.350 -11.270 8.038 1.00 96.81 183 ILE A O 1
ATOM 1407 N N . GLN A 1 184 ? -6.932 -10.325 6.747 1.00 95.62 184 GLN A N 1
ATOM 1408 C CA . GLN A 1 184 ? -7.256 -11.515 5.969 1.00 95.62 184 GLN A CA 1
ATOM 1409 C C . GLN A 1 184 ? -6.831 -11.287 4.525 1.00 95.62 184 GLN A C 1
ATOM 1411 O O . GLN A 1 184 ? -7.167 -10.265 3.937 1.00 95.62 184 GLN A O 1
ATOM 1416 N N . ILE A 1 185 ? -6.083 -12.229 3.956 1.00 95.88 185 ILE A N 1
ATOM 1417 C CA . ILE A 1 185 ? -5.599 -12.143 2.578 1.00 95.88 185 ILE A CA 1
ATOM 1418 C C . ILE A 1 185 ? -6.045 -13.394 1.834 1.00 95.88 185 ILE A C 1
ATOM 1420 O O . ILE A 1 185 ? -5.766 -14.511 2.269 1.00 95.88 185 ILE A O 1
ATOM 1424 N N . GLN A 1 186 ? -6.715 -13.200 0.704 1.00 94.12 186 GLN A N 1
ATOM 1425 C CA . GLN A 1 186 ? -7.180 -14.265 -0.168 1.00 94.12 186 GLN A CA 1
ATOM 1426 C C . GLN A 1 186 ? -6.679 -14.039 -1.591 1.00 94.12 186 GLN A C 1
ATOM 1428 O O . GLN A 1 186 ? -6.837 -12.963 -2.168 1.00 94.12 186 GLN A O 1
ATOM 1433 N N . VAL A 1 187 ? -6.116 -15.095 -2.173 1.00 92.56 187 VAL A N 1
ATOM 1434 C CA . VAL A 1 187 ? -5.707 -15.112 -3.577 1.00 92.56 187 VAL A CA 1
ATOM 1435 C C . VAL A 1 187 ? -6.792 -15.795 -4.395 1.00 92.56 187 VAL A C 1
ATOM 1437 O O . VAL A 1 187 ? -7.154 -16.943 -4.131 1.00 92.56 187 VAL A O 1
ATOM 1440 N N . ASN A 1 188 ? -7.317 -15.095 -5.392 1.00 89.38 188 ASN A N 1
ATOM 1441 C CA . ASN A 1 188 ? -8.302 -15.627 -6.315 1.00 89.38 188 ASN A CA 1
ATOM 1442 C C . ASN A 1 188 ? -7.589 -16.310 -7.491 1.00 89.38 188 ASN A C 1
ATOM 1444 O O . ASN A 1 188 ? -7.129 -15.676 -8.442 1.00 89.38 188 ASN A O 1
ATOM 1448 N N . ILE A 1 189 ? -7.460 -17.632 -7.399 1.00 80.56 189 ILE A N 1
ATOM 1449 C CA . ILE A 1 189 ? -6.791 -18.444 -8.414 1.00 80.56 189 ILE A CA 1
ATOM 1450 C C . ILE A 1 189 ? -7.766 -18.704 -9.565 1.00 80.56 189 ILE A C 1
ATOM 1452 O O . ILE A 1 189 ? -8.637 -19.569 -9.479 1.00 80.56 189 ILE A O 1
ATOM 1456 N N . TYR A 1 190 ? -7.569 -18.026 -10.696 1.00 69.00 190 TYR A N 1
ATOM 1457 C CA . TYR A 1 190 ? -8.156 -18.478 -11.955 1.00 69.00 190 TYR A CA 1
ATOM 1458 C C . TYR A 1 190 ? -7.344 -19.654 -12.492 1.00 69.00 190 TYR A C 1
ATOM 1460 O O . TYR A 1 190 ? -6.283 -19.478 -13.097 1.00 69.00 190 TYR A O 1
ATOM 1468 N N . LEU A 1 191 ? -7.864 -20.869 -12.326 1.00 57.31 191 LEU A N 1
ATOM 1469 C CA . LEU A 1 191 ? -7.420 -22.005 -13.125 1.00 57.31 191 LEU A CA 1
ATOM 1470 C C . LEU A 1 191 ? -7.848 -21.753 -14.573 1.00 57.31 191 LEU A C 1
ATOM 1472 O O . LEU A 1 191 ? -8.958 -22.093 -14.986 1.00 57.31 191 LEU A O 1
ATOM 1476 N N . LYS A 1 192 ? -6.965 -21.144 -15.369 1.00 60.16 192 LYS A N 1
ATOM 1477 C CA . LYS A 1 192 ? -7.112 -21.148 -16.823 1.00 60.16 192 LYS A CA 1
ATOM 1478 C C . LYS A 1 192 ? -6.859 -22.585 -17.270 1.00 60.16 192 LYS A C 1
ATOM 1480 O O . LYS A 1 192 ? -5.717 -22.960 -17.515 1.00 60.16 192 LYS A O 1
ATOM 1485 N N . ASN A 1 193 ? -7.918 -23.398 -17.300 1.00 51.16 193 ASN A N 1
ATOM 1486 C CA . ASN A 1 193 ? -7.918 -24.736 -17.887 1.00 51.16 193 ASN A CA 1
ATOM 1487 C C . ASN A 1 193 ? -7.536 -24.604 -19.367 1.00 51.16 193 ASN A C 1
ATOM 1489 O O . ASN A 1 193 ? -8.390 -24.447 -20.235 1.00 51.16 193 ASN A O 1
ATOM 1493 N N . LYS A 1 194 ? -6.233 -24.581 -19.639 1.00 54.75 194 LYS A N 1
ATOM 1494 C CA . LYS A 1 194 ? -5.664 -24.545 -20.977 1.00 54.75 194 LYS A CA 1
ATOM 1495 C C . LYS A 1 194 ? -5.543 -25.995 -21.435 1.00 54.75 194 LYS A C 1
ATOM 1497 O O . LYS A 1 194 ? -4.677 -26.721 -20.966 1.00 54.75 194 LYS A O 1
ATOM 1502 N N . ASP A 1 195 ? -6.493 -26.397 -22.272 1.00 56.53 195 ASP A N 1
ATOM 1503 C CA . ASP A 1 195 ? -6.474 -27.585 -23.124 1.00 56.53 195 ASP A CA 1
ATOM 1504 C C . ASP A 1 195 ? -6.073 -28.909 -22.457 1.00 56.53 195 ASP A C 1
ATOM 1506 O O . ASP A 1 195 ? -4.953 -29.404 -22.587 1.00 56.53 195 ASP A O 1
ATOM 1510 N N . ARG A 1 196 ? -7.062 -29.594 -21.871 1.00 55.78 196 ARG A N 1
ATOM 1511 C CA . ARG A 1 196 ? -7.015 -31.058 -21.763 1.00 55.78 196 ARG A CA 1
ATOM 1512 C C . ARG A 1 196 ? -7.216 -31.636 -23.170 1.00 55.78 196 ARG A C 1
ATOM 1514 O O . ARG A 1 196 ? -8.301 -32.120 -23.483 1.00 55.78 196 ARG A O 1
ATOM 1521 N N . GLN A 1 197 ? -6.191 -31.556 -24.024 1.00 51.09 197 GLN A N 1
ATOM 1522 C CA . GLN A 1 197 ? -6.143 -32.296 -25.287 1.00 51.09 197 GLN A CA 1
ATOM 1523 C C . GLN A 1 197 ? -6.243 -33.782 -24.948 1.00 51.09 197 GLN A C 1
ATOM 1525 O O . GLN A 1 197 ? -5.293 -34.427 -24.503 1.00 51.09 197 GLN A O 1
ATOM 1530 N N . ARG A 1 198 ? -7.456 -34.310 -25.090 1.00 53.09 198 ARG A N 1
ATOM 1531 C CA . ARG A 1 198 ? -7.765 -35.725 -24.978 1.00 53.09 198 ARG A CA 1
ATOM 1532 C C . ARG A 1 198 ? -7.149 -36.381 -26.208 1.00 53.09 198 ARG A C 1
ATOM 1534 O O . ARG A 1 198 ? -7.795 -36.484 -27.242 1.00 53.09 198 ARG A O 1
ATOM 1541 N N . THR A 1 199 ? -5.894 -36.806 -26.110 1.00 52.78 199 THR A N 1
ATOM 1542 C CA . THR A 1 199 ? -5.296 -37.719 -27.085 1.00 52.78 199 THR A CA 1
ATOM 1543 C C . THR A 1 199 ? -6.074 -39.029 -27.025 1.00 52.78 199 THR A C 1
ATOM 1545 O O . THR A 1 199 ? -5.836 -39.901 -26.188 1.00 52.78 199 THR A O 1
ATOM 1548 N N . SER A 1 200 ? -7.077 -39.154 -27.894 1.00 53.59 200 SER A N 1
ATOM 1549 C CA . SER A 1 200 ? -7.765 -40.412 -28.135 1.00 53.59 200 SER A CA 1
ATOM 1550 C C . SER A 1 200 ? -6.747 -41.387 -28.716 1.00 53.59 200 SER A C 1
ATOM 1552 O O . SER A 1 200 ? -6.358 -41.270 -29.878 1.00 53.59 200 SER A O 1
ATOM 1554 N N . ARG A 1 201 ? -6.291 -42.353 -27.914 1.00 52.94 201 ARG A N 1
ATOM 1555 C CA . ARG A 1 201 ? -5.619 -43.539 -28.447 1.00 52.94 201 ARG A CA 1
ATOM 1556 C C . ARG A 1 201 ? -6.609 -44.232 -29.383 1.00 52.94 201 ARG A C 1
ATOM 1558 O O . ARG A 1 201 ? -7.600 -44.794 -28.923 1.00 52.94 201 ARG A O 1
ATOM 1565 N N . GLY A 1 202 ? -6.355 -44.141 -30.687 1.00 52.38 202 GLY A N 1
ATOM 1566 C CA . GLY A 1 202 ? -7.098 -44.864 -31.710 1.00 52.38 202 GLY A CA 1
ATOM 1567 C C . GLY A 1 202 ? -7.014 -46.361 -31.438 1.00 52.38 202 GLY A C 1
ATOM 1568 O O . GLY A 1 202 ? -5.942 -46.960 -31.510 1.00 52.38 202 GLY A O 1
ATOM 1569 N N . LYS A 1 203 ? -8.152 -46.961 -31.097 1.00 51.59 203 LYS A N 1
ATOM 1570 C CA . LYS A 1 203 ? -8.309 -48.410 -31.045 1.00 51.59 203 LYS A CA 1
ATOM 1571 C C . LYS A 1 203 ? -8.618 -48.858 -32.472 1.00 51.59 203 LYS A C 1
ATOM 1573 O O . LYS A 1 203 ? -9.714 -48.614 -32.964 1.00 51.59 203 LYS A O 1
ATOM 1578 N N . LYS A 1 204 ? -7.625 -49.436 -33.157 1.00 54.97 204 LYS A N 1
ATOM 1579 C CA . LYS A 1 204 ? -7.834 -50.106 -34.449 1.00 54.97 204 LYS A CA 1
ATOM 1580 C C . LYS A 1 204 ? -8.830 -51.261 -34.242 1.00 54.97 204 LYS A C 1
ATOM 1582 O O . LYS A 1 204 ? -8.604 -52.050 -33.321 1.00 54.97 204 LYS A O 1
ATOM 1587 N N . PRO A 1 205 ? -9.906 -51.379 -35.036 1.00 59.50 205 PRO A N 1
ATOM 1588 C CA . PRO A 1 205 ? -10.687 -52.606 -35.081 1.00 59.50 205 PRO A CA 1
ATOM 1589 C C . PRO A 1 205 ? -9.867 -53.678 -35.808 1.00 59.50 205 PRO A C 1
ATOM 1591 O O . PRO A 1 205 ? -9.284 -53.418 -36.858 1.00 59.50 205 PRO A O 1
ATOM 1594 N N . ASN A 1 206 ? -9.766 -54.849 -35.187 1.00 56.06 206 ASN A N 1
ATOM 1595 C CA . ASN A 1 206 ? -9.153 -56.037 -35.770 1.00 56.06 206 ASN A CA 1
ATOM 1596 C C . ASN A 1 206 ? -10.129 -56.611 -36.808 1.00 56.06 206 ASN A C 1
ATOM 1598 O O . ASN A 1 206 ? -11.331 -56.646 -36.532 1.00 56.06 206 ASN A O 1
ATOM 1602 N N . MET A 1 207 ? -9.613 -57.022 -37.964 1.00 54.09 207 MET A N 1
ATOM 1603 C CA . MET A 1 207 ? -10.343 -57.744 -39.009 1.00 54.09 207 MET A CA 1
ATOM 1604 C C . MET A 1 207 ? -9.772 -59.152 -39.112 1.00 54.09 207 MET A C 1
ATOM 1606 O O . MET A 1 207 ? -8.544 -59.278 -38.895 1.00 54.09 207 MET A O 1
#